Protein AF-A0A4R7ATW7-F1 (afdb_monomer_lite)

Structure (mmCIF, N/CA/C/O backbone):
data_AF-A0A4R7ATW7-F1
#
_entry.id   AF-A0A4R7ATW7-F1
#
loop_
_atom_site.group_PDB
_atom_site.id
_atom_site.type_symbol
_atom_site.label_atom_id
_atom_site.label_alt_id
_atom_site.label_comp_id
_atom_site.label_asym_id
_atom_site.label_entity_id
_atom_site.label_seq_id
_atom_site.pdbx_PDB_ins_code
_atom_site.Cartn_x
_atom_site.Cartn_y
_atom_site.Cartn_z
_atom_site.occupancy
_atom_site.B_iso_or_equiv
_atom_site.auth_seq_id
_atom_site.auth_comp_id
_atom_site.auth_asym_id
_atom_site.auth_atom_id
_atom_site.pdbx_PDB_model_num
ATOM 1 N N . HIS A 1 1 ? -13.838 2.216 8.981 1.00 95.38 1 HIS A N 1
ATOM 2 C CA . HIS A 1 1 ? -13.817 1.410 7.747 1.00 95.38 1 HIS A CA 1
ATOM 3 C C . HIS A 1 1 ? -12.585 1.776 6.941 1.00 95.38 1 HIS A C 1
ATOM 5 O O . HIS A 1 1 ? -12.268 2.963 6.900 1.00 95.38 1 HIS A O 1
ATOM 11 N N . SER A 1 2 ? -11.906 0.798 6.336 1.00 95.44 2 SER A N 1
ATOM 12 C CA . SER A 1 2 ? -10.756 1.009 5.445 1.00 95.44 2 SER A CA 1
ATOM 13 C C . SER A 1 2 ? -9.689 1.941 6.052 1.00 95.44 2 SER A C 1
ATOM 15 O O . SER A 1 2 ? -9.415 1.879 7.256 1.00 95.44 2 SER A O 1
ATOM 17 N N . MET A 1 3 ? -9.108 2.837 5.248 1.00 96.31 3 MET A N 1
ATOM 18 C CA . MET A 1 3 ? -8.135 3.858 5.651 1.00 96.31 3 MET A CA 1
ATOM 19 C C . MET A 1 3 ? -8.634 4.803 6.747 1.00 96.31 3 MET A C 1
ATOM 21 O O . MET A 1 3 ? -7.821 5.369 7.474 1.00 96.31 3 MET A O 1
ATOM 25 N N . GLY A 1 4 ? -9.950 4.919 6.955 1.00 97.38 4 GLY A N 1
ATOM 26 C CA . GLY A 1 4 ? -10.489 5.619 8.121 1.00 97.38 4 GLY A CA 1
ATOM 27 C C . GLY A 1 4 ? -9.949 5.052 9.439 1.00 97.38 4 GLY A C 1
ATOM 28 O O . GLY A 1 4 ? -9.813 5.789 10.404 1.00 97.38 4 GLY A O 1
ATOM 29 N N . GLY A 1 5 ? -9.552 3.773 9.476 1.00 97.69 5 GLY A N 1
ATOM 30 C CA . GLY A 1 5 ? -8.862 3.188 10.627 1.00 97.69 5 GLY A CA 1
ATOM 31 C C . GLY A 1 5 ? -7.479 3.794 10.905 1.00 97.69 5 GLY A C 1
ATOM 32 O O . GLY A 1 5 ? -7.100 3.894 12.068 1.00 97.69 5 GLY A O 1
ATOM 33 N N . LEU A 1 6 ? -6.739 4.242 9.883 1.00 97.94 6 LEU A N 1
ATOM 34 C CA . LEU A 1 6 ? -5.461 4.948 10.066 1.00 97.94 6 LEU A CA 1
ATOM 35 C C . LEU A 1 6 ? -5.704 6.308 10.731 1.00 97.94 6 LEU A C 1
ATOM 37 O O . LEU A 1 6 ? -5.067 6.638 11.730 1.00 97.94 6 LEU A O 1
ATOM 41 N N . VAL A 1 7 ? -6.710 7.038 10.239 1.00 97.44 7 VAL A N 1
ATOM 42 C CA . VAL A 1 7 ? -7.160 8.313 10.817 1.00 97.44 7 VAL A CA 1
ATOM 43 C C . VAL A 1 7 ? -7.609 8.125 12.266 1.00 97.44 7 VAL A C 1
ATOM 45 O O . VAL A 1 7 ? -7.178 8.867 13.146 1.00 97.44 7 VAL A O 1
ATOM 48 N N . THR A 1 8 ? -8.429 7.107 12.547 1.00 98.19 8 THR A N 1
ATOM 49 C CA . THR A 1 8 ? -8.906 6.821 13.907 1.00 98.19 8 THR A CA 1
ATOM 50 C C . THR A 1 8 ? -7.764 6.469 14.852 1.00 98.19 8 THR A C 1
ATOM 52 O O . THR A 1 8 ? -7.748 6.965 15.973 1.00 98.19 8 THR A O 1
ATOM 55 N N . ARG A 1 9 ? -6.782 5.669 14.418 1.00 98.38 9 ARG A N 1
ATOM 56 C CA . ARG A 1 9 ? -5.604 5.354 15.240 1.00 98.38 9 ARG A CA 1
ATOM 57 C C . ARG A 1 9 ? -4.800 6.611 15.561 1.00 98.38 9 ARG A C 1
ATOM 59 O O . ARG A 1 9 ? -4.414 6.793 16.711 1.00 98.38 9 ARG A O 1
ATOM 66 N N . ARG A 1 10 ? -4.618 7.518 14.593 1.00 97.88 10 ARG A N 1
ATOM 67 C CA . ARG A 1 10 ? -3.939 8.795 14.848 1.00 97.88 10 ARG A CA 1
ATOM 68 C C . ARG A 1 10 ? -4.732 9.680 15.809 1.00 97.88 10 ARG A C 1
ATOM 70 O O . ARG A 1 10 ? -4.153 10.262 16.719 1.00 97.88 10 ARG A O 1
ATOM 77 N N . ALA A 1 11 ? -6.050 9.756 15.648 1.00 98.12 11 ALA A N 1
ATOM 78 C CA . ALA A 1 11 ? -6.912 10.490 16.568 1.00 98.12 11 ALA A CA 1
ATOM 79 C C . ALA A 1 11 ? -6.873 9.894 17.990 1.00 98.12 11 ALA A C 1
ATOM 81 O O . ALA A 1 11 ? -6.802 10.643 18.959 1.00 98.12 11 ALA A O 1
ATOM 82 N N . ALA A 1 12 ? -6.827 8.565 18.116 1.00 97.81 12 ALA A N 1
ATOM 83 C CA . ALA A 1 12 ? -6.679 7.876 19.396 1.00 97.81 12 ALA A CA 1
ATOM 84 C C . ALA A 1 12 ? -5.316 8.143 20.060 1.00 97.81 12 ALA A C 1
ATOM 86 O O . ALA A 1 12 ? -5.269 8.271 21.275 1.00 97.81 12 ALA A O 1
ATOM 87 N N . GLN A 1 13 ? -4.223 8.298 19.299 1.00 97.38 13 GLN A N 1
ATOM 88 C CA . GLN A 1 13 ? -2.934 8.733 19.865 1.00 97.38 13 GLN A CA 1
ATOM 89 C C . GLN A 1 13 ? -3.005 10.144 20.462 1.00 97.38 13 GLN A C 1
ATOM 91 O O . GLN A 1 13 ? -2.346 10.425 21.459 1.00 97.38 13 GLN A O 1
ATOM 96 N N . LEU A 1 14 ? -3.765 11.041 19.827 1.00 97.62 14 LEU A N 1
ATOM 97 C CA . LEU A 1 14 ? -3.828 12.456 20.199 1.00 97.62 14 LEU A CA 1
ATOM 98 C C . LEU A 1 14 ? -4.831 12.742 21.323 1.00 97.62 14 LEU A C 1
ATOM 100 O O . LEU A 1 14 ? -4.630 13.684 22.084 1.00 97.62 14 LEU A O 1
ATOM 104 N N . ALA A 1 15 ? -5.912 11.967 21.409 1.00 96.88 15 ALA A N 1
ATOM 105 C CA . ALA A 1 15 ? -6.994 12.187 22.366 1.00 96.88 15 ALA A CA 1
ATOM 106 C C . ALA A 1 15 ? -7.650 10.859 22.806 1.00 96.88 15 ALA A C 1
ATOM 108 O O . ALA A 1 15 ? -8.844 10.652 22.560 1.00 96.88 15 ALA A O 1
ATOM 109 N N . PRO A 1 16 ? -6.894 9.935 23.433 1.00 94.56 16 PRO A N 1
ATOM 110 C CA . PRO A 1 16 ? -7.418 8.620 23.807 1.00 94.56 16 PRO A CA 1
ATOM 111 C C . PRO A 1 16 ? -8.558 8.716 24.829 1.00 94.56 16 PRO A C 1
ATOM 113 O O . PRO A 1 16 ? -9.519 7.965 24.752 1.00 94.56 16 PRO A O 1
ATOM 116 N N . ASP A 1 17 ? -8.516 9.694 25.738 1.00 94.31 17 ASP A N 1
ATOM 117 C CA . ASP A 1 17 ? -9.542 9.936 26.762 1.00 94.31 17 ASP A CA 1
ATOM 118 C C . ASP A 1 17 ? -10.899 10.380 26.185 1.00 94.31 17 ASP A C 1
ATOM 120 O O . ASP A 1 17 ? -11.915 10.338 26.878 1.00 94.31 17 ASP A O 1
ATOM 124 N N . LYS A 1 18 ? -10.932 10.811 24.916 1.00 96.50 18 LYS A N 1
ATOM 125 C CA . LYS A 1 18 ? -12.165 11.178 24.200 1.00 96.50 18 LYS A CA 1
ATOM 126 C C . LYS A 1 18 ? -12.820 9.997 23.495 1.00 96.50 18 LYS A C 1
ATOM 128 O O . LYS A 1 18 ? -13.883 10.166 22.899 1.00 96.50 18 LYS A O 1
ATOM 133 N N . MET A 1 19 ? -12.204 8.818 23.542 1.00 95.31 19 MET A N 1
ATOM 134 C CA . MET A 1 19 ? -12.699 7.613 22.894 1.00 95.31 19 MET A CA 1
ATOM 135 C C . MET A 1 19 ? -13.000 6.548 23.941 1.00 95.31 19 MET A C 1
ATOM 137 O O . MET A 1 19 ? -12.127 6.111 24.677 1.00 95.31 19 MET A O 1
ATOM 141 N N . LEU A 1 20 ? -14.245 6.074 23.969 1.00 95.44 20 LEU A N 1
ATOM 142 C CA . LEU A 1 20 ? -14.593 4.882 24.745 1.00 95.44 20 LEU A CA 1
ATOM 143 C C . LEU A 1 20 ? -13.814 3.654 24.236 1.00 95.44 20 LEU A C 1
ATOM 145 O O . LEU A 1 20 ? -13.322 2.835 25.008 1.00 95.44 20 LEU A O 1
ATOM 149 N N . GLY A 1 21 ? -13.702 3.540 22.915 1.00 96.94 21 GLY A N 1
ATOM 150 C CA . GLY A 1 21 ? -13.002 2.473 22.225 1.00 96.94 21 GLY A CA 1
ATOM 151 C C . GLY A 1 21 ? -13.113 2.616 20.716 1.00 96.94 21 GLY A C 1
ATOM 152 O O . GLY A 1 21 ? -13.745 3.544 20.209 1.00 96.94 21 GLY A O 1
ATOM 153 N N . VAL A 1 22 ? -12.489 1.690 19.997 1.00 98.25 22 VAL A N 1
ATOM 154 C CA . VAL A 1 22 ? -12.385 1.718 18.539 1.00 98.25 22 VAL A CA 1
ATOM 155 C C . VAL A 1 22 ? -12.787 0.367 17.960 1.00 98.25 22 VAL A C 1
ATOM 157 O O . VAL A 1 22 ? -12.350 -0.675 18.441 1.00 98.25 22 VAL A O 1
ATOM 160 N N . VAL A 1 23 ? -13.591 0.388 16.894 1.00 98.38 23 VAL A N 1
ATOM 161 C CA . VAL A 1 23 ? -13.906 -0.794 16.082 1.00 98.38 23 VAL A CA 1
ATOM 162 C C . VAL A 1 23 ? -13.372 -0.579 14.667 1.00 98.38 23 VAL A C 1
ATOM 164 O O . VAL A 1 23 ? -13.889 0.241 13.905 1.00 98.38 23 VAL A O 1
ATOM 167 N N . HIS A 1 24 ? -12.323 -1.311 14.303 1.00 98.44 24 HIS A N 1
ATOM 168 C CA . HIS A 1 24 ? -11.755 -1.285 12.959 1.00 98.44 24 HIS A CA 1
ATOM 169 C C . HIS A 1 24 ? -12.454 -2.299 12.051 1.00 98.44 24 HIS A C 1
ATOM 171 O O . HIS A 1 24 ? -12.612 -3.462 12.397 1.00 98.44 24 HIS A O 1
ATOM 177 N N . GLY A 1 25 ? -12.851 -1.868 10.857 1.00 98.00 25 GLY A N 1
ATOM 178 C CA . GLY A 1 25 ? -13.361 -2.758 9.815 1.00 98.00 25 GLY A CA 1
ATOM 179 C C . GLY A 1 25 ? -12.509 -2.614 8.569 1.00 98.00 25 GLY A C 1
ATOM 180 O O . GLY A 1 25 ? -12.346 -1.481 8.101 1.00 98.00 25 GLY A O 1
ATOM 181 N N . VAL A 1 26 ? -11.982 -3.739 8.076 1.00 97.56 26 VAL A N 1
ATOM 182 C CA . VAL A 1 26 ? -11.191 -3.868 6.836 1.00 97.56 26 VAL A CA 1
ATOM 183 C C . VAL A 1 26 ? -10.055 -2.850 6.714 1.00 97.56 26 VAL A C 1
ATOM 185 O O . VAL A 1 26 ? -9.815 -2.270 5.662 1.00 97.56 26 VAL A O 1
ATOM 188 N N . GLN A 1 27 ? -9.363 -2.565 7.814 1.00 98.25 27 GLN A N 1
ATOM 189 C CA . GLN A 1 27 ? -8.277 -1.592 7.786 1.00 98.25 27 GLN A CA 1
ATOM 190 C C . GLN A 1 27 ? -7.053 -2.147 7.026 1.00 98.25 27 GLN A C 1
ATOM 192 O O . GLN A 1 27 ? -6.578 -3.227 7.382 1.00 98.25 27 GLN A O 1
ATOM 197 N N . PRO A 1 28 ? -6.471 -1.399 6.066 1.00 97.62 28 PRO A N 1
ATOM 198 C CA . PRO A 1 28 ? -5.164 -1.712 5.488 1.00 97.62 28 PRO A CA 1
ATOM 199 C C . PRO A 1 28 ? -4.052 -1.316 6.465 1.00 97.62 28 PRO A C 1
ATOM 201 O O . PRO A 1 28 ? -3.388 -0.297 6.287 1.00 97.62 28 PRO A O 1
ATOM 204 N N . VAL A 1 29 ? -3.892 -2.074 7.553 1.00 98.25 29 VAL A N 1
ATOM 205 C CA . VAL A 1 29 ? -3.025 -1.684 8.679 1.00 98.25 29 VAL A CA 1
ATOM 206 C C . VAL A 1 29 ? -1.579 -1.447 8.246 1.00 98.25 29 VAL A C 1
ATOM 208 O O . VAL A 1 29 ? -0.957 -0.510 8.744 1.00 98.25 29 VAL A O 1
ATOM 211 N N . ALA A 1 30 ? -1.073 -2.245 7.306 1.00 98.06 30 ALA A N 1
ATOM 212 C CA . ALA A 1 30 ? 0.269 -2.091 6.756 1.00 98.06 30 ALA A CA 1
ATOM 213 C C . ALA A 1 30 ? 0.274 -1.633 5.289 1.00 98.06 30 ALA A C 1
ATOM 215 O O . ALA A 1 30 ? 1.250 -1.875 4.592 1.00 98.06 30 ALA A O 1
ATOM 216 N N . GLY A 1 31 ? -0.790 -0.978 4.812 1.00 97.62 31 GLY A N 1
ATOM 217 C CA . GLY A 1 31 ? -0.894 -0.488 3.430 1.00 97.62 31 GLY A CA 1
ATOM 218 C C . GLY A 1 31 ? -1.316 -1.554 2.411 1.00 97.62 31 GLY A C 1
ATOM 219 O O . GLY A 1 31 ? -1.800 -2.621 2.785 1.00 97.62 31 GLY A O 1
ATOM 220 N N . ALA A 1 32 ? -1.200 -1.261 1.116 1.00 95.62 32 ALA A N 1
ATOM 221 C CA . ALA A 1 32 ? -1.631 -2.133 0.026 1.00 95.62 32 ALA A CA 1
ATOM 222 C C . ALA A 1 32 ? -0.690 -2.028 -1.198 1.00 95.62 32 ALA A C 1
ATOM 224 O O . ALA A 1 32 ? -0.612 -0.964 -1.820 1.00 95.62 32 ALA A O 1
ATOM 225 N N . PRO A 1 33 ? -0.027 -3.126 -1.618 1.00 96.81 33 PRO A N 1
ATOM 226 C CA . PRO A 1 33 ? 0.889 -3.141 -2.769 1.00 96.81 33 PRO A CA 1
ATOM 227 C C . PRO A 1 33 ? 0.270 -2.674 -4.092 1.00 96.81 33 PRO A C 1
ATOM 229 O O . PRO A 1 33 ? 0.969 -2.164 -4.967 1.00 96.81 33 PRO A O 1
ATOM 232 N N . VAL A 1 34 ? -1.054 -2.795 -4.238 1.00 92.81 34 VAL A N 1
ATOM 233 C CA . VAL A 1 34 ? -1.799 -2.352 -5.428 1.00 92.81 34 VAL A CA 1
ATOM 234 C C . VAL A 1 34 ? -1.558 -0.877 -5.780 1.00 92.81 34 VAL A C 1
ATOM 236 O O . VAL A 1 34 ? -1.631 -0.508 -6.949 1.00 92.81 34 VAL A O 1
ATOM 239 N N . VAL A 1 35 ? -1.214 -0.027 -4.805 1.00 94.81 35 VAL A N 1
ATOM 240 C CA . VAL A 1 35 ? -0.926 1.394 -5.052 1.00 94.81 35 VAL A CA 1
ATOM 241 C C . VAL A 1 35 ? 0.269 1.566 -5.996 1.00 94.81 35 VAL A C 1
ATOM 243 O O . VAL A 1 35 ? 0.175 2.340 -6.946 1.00 94.81 35 VAL A O 1
ATOM 246 N N . TYR A 1 36 ? 1.343 0.786 -5.821 1.00 97.44 36 TYR A N 1
ATOM 247 C CA . TYR A 1 36 ? 2.485 0.787 -6.744 1.00 97.44 36 TYR A CA 1
ATOM 248 C C . TYR A 1 36 ? 2.048 0.406 -8.164 1.00 97.44 36 TYR A C 1
ATOM 250 O O . TYR A 1 36 ? 2.377 1.087 -9.137 1.00 97.44 36 TYR A O 1
ATOM 258 N N . ARG A 1 37 ? 1.245 -0.661 -8.290 1.00 94.38 37 ARG A N 1
ATOM 259 C CA . ARG A 1 37 ? 0.731 -1.120 -9.587 1.00 94.38 37 ARG A CA 1
ATOM 260 C C . ARG A 1 37 ? -0.059 -0.013 -10.281 1.00 94.38 37 ARG A C 1
ATOM 262 O O . ARG A 1 37 ? 0.097 0.162 -11.482 1.00 94.38 37 ARG A O 1
ATOM 269 N N . ARG A 1 38 ? -0.864 0.758 -9.547 1.00 93.00 38 ARG A N 1
ATOM 270 C CA . ARG A 1 38 ? -1.658 1.861 -10.111 1.00 93.00 38 ARG A CA 1
ATOM 271 C C . ARG A 1 38 ? -0.783 2.969 -10.694 1.00 93.00 38 ARG A C 1
ATOM 273 O O . ARG A 1 38 ? -1.065 3.418 -11.801 1.00 93.00 38 ARG A O 1
ATOM 280 N N . PHE A 1 39 ? 0.311 3.340 -10.027 1.00 95.88 39 PHE A N 1
ATOM 281 C CA . PHE A 1 39 ? 1.273 4.300 -10.586 1.00 95.88 39 PHE A CA 1
ATOM 282 C C . PHE A 1 39 ? 1.965 3.795 -11.861 1.00 95.88 39 PHE A C 1
ATOM 284 O O . PHE A 1 39 ? 2.349 4.603 -12.701 1.00 95.88 39 PHE A O 1
ATOM 291 N N . ARG A 1 40 ? 2.101 2.475 -12.042 1.00 96.31 40 ARG A N 1
ATOM 292 C CA . ARG A 1 40 ? 2.779 1.880 -13.209 1.00 96.31 40 ARG A CA 1
ATOM 293 C C . ARG A 1 40 ? 1.851 1.406 -14.327 1.00 96.31 40 ARG A C 1
ATOM 295 O O . ARG A 1 40 ? 2.298 1.305 -15.467 1.00 96.31 40 ARG A O 1
ATOM 302 N N . ALA A 1 41 ? 0.600 1.080 -14.017 1.00 91.94 41 ALA A N 1
ATOM 303 C CA . ALA A 1 41 ? -0.302 0.377 -14.928 1.00 91.94 41 ALA A CA 1
ATOM 304 C C . ALA A 1 41 ? -1.774 0.808 -14.850 1.00 91.94 41 ALA A C 1
ATOM 306 O O . ALA A 1 41 ? -2.593 0.211 -15.542 1.00 91.94 41 ALA A O 1
ATOM 307 N N . GLY A 1 42 ? -2.133 1.800 -14.029 1.00 87.06 42 GLY A N 1
ATOM 308 C CA . GLY A 1 42 ? -3.529 2.209 -13.864 1.00 87.06 42 GLY A CA 1
ATOM 309 C C . GLY A 1 42 ? -4.360 1.272 -12.990 1.00 87.06 42 GLY A C 1
ATOM 310 O O . GLY A 1 42 ? -3.839 0.349 -12.357 1.00 87.06 42 GLY A O 1
ATOM 311 N N . THR A 1 43 ? -5.667 1.518 -12.946 1.00 74.12 43 THR A N 1
ATOM 312 C CA . THR A 1 43 ? -6.606 0.736 -12.132 1.00 74.12 43 THR A CA 1
ATOM 313 C C . THR A 1 43 ? -6.833 -0.656 -12.720 1.00 74.12 43 THR A C 1
ATOM 315 O O . THR A 1 43 ? -6.966 -0.855 -13.925 1.00 74.12 43 THR A O 1
ATOM 318 N N . GLU A 1 44 ? -6.837 -1.653 -11.851 1.00 65.75 44 GLU A N 1
ATOM 319 C CA . GLU A 1 44 ? -7.271 -3.010 -12.142 1.00 65.75 44 GLU A CA 1
ATOM 320 C C . GLU A 1 44 ? -8.793 -3.080 -12.362 1.00 65.75 44 GLU A C 1
ATOM 322 O O . GLU A 1 44 ? -9.558 -2.402 -11.681 1.00 65.75 44 GLU A O 1
ATOM 327 N N . VAL A 1 45 ? -9.254 -3.940 -13.273 1.00 53.97 45 VAL A N 1
ATOM 328 C CA . VAL A 1 45 ? -10.684 -4.288 -13.342 1.00 53.97 45 VAL A CA 1
ATOM 329 C C . VAL A 1 45 ? -11.053 -5.016 -12.038 1.00 53.97 45 VAL A C 1
ATOM 331 O O . VAL A 1 45 ? -10.448 -6.041 -11.726 1.00 53.97 45 VAL A O 1
ATOM 334 N N . GLY A 1 46 ? -12.014 -4.486 -11.282 1.00 48.03 46 GLY A N 1
ATOM 335 C CA . GLY A 1 46 ? -12.542 -5.016 -10.019 1.00 48.03 46 GLY A CA 1
ATOM 336 C C . GLY A 1 46 ? -11.879 -4.510 -8.727 1.00 48.03 46 GLY A C 1
ATOM 337 O O . GLY A 1 46 ? -12.043 -5.146 -7.688 1.00 48.03 46 GLY A O 1
ATOM 338 N N . GLY A 1 47 ? -11.094 -3.427 -8.770 1.00 48.31 47 GLY A N 1
ATOM 339 C CA . GLY A 1 47 ? -10.380 -2.862 -7.611 1.00 48.31 47 GLY A CA 1
ATOM 340 C C . GLY A 1 47 ? -11.213 -1.994 -6.653 1.00 48.31 47 GLY A C 1
ATOM 341 O O . GLY A 1 47 ? -12.363 -1.686 -6.920 1.00 48.31 47 GLY A O 1
ATOM 342 N N . VAL A 1 48 ? -10.600 -1.491 -5.566 1.00 45.03 48 VAL A N 1
ATOM 343 C CA . VAL A 1 48 ? -11.194 -0.517 -4.593 1.00 45.03 48 VAL A CA 1
ATOM 344 C C . VAL A 1 48 ? -11.961 0.616 -5.259 1.00 45.03 48 VAL A C 1
ATOM 346 O O . VAL A 1 48 ? -12.961 1.104 -4.740 1.00 45.03 48 VAL A O 1
ATOM 349 N N . PHE A 1 49 ? -11.383 1.095 -6.355 1.00 44.91 49 PHE A N 1
ATOM 350 C CA . PHE A 1 49 ? -11.833 2.246 -7.110 1.00 44.91 49 PHE A CA 1
ATOM 351 C C . PHE A 1 49 ? -12.729 1.852 -8.288 1.00 44.91 49 PHE A C 1
ATOM 353 O O . PHE A 1 49 ? -13.297 2.730 -8.933 1.00 44.91 49 PHE A O 1
ATOM 360 N N . ASP A 1 50 ? -12.887 0.551 -8.535 1.00 44.59 50 ASP A N 1
ATOM 361 C CA . ASP A 1 50 ? -13.887 -0.010 -9.433 1.00 44.59 50 ASP A CA 1
ATOM 362 C C . ASP A 1 50 ? -15.180 -0.234 -8.640 1.00 44.59 50 ASP A C 1
ATOM 364 O O . ASP A 1 50 ? -15.539 -1.334 -8.221 1.00 44.59 50 ASP A O 1
ATOM 368 N N . LEU A 1 51 ? -15.848 0.880 -8.350 1.00 41.19 51 LEU A N 1
ATOM 369 C CA . LEU A 1 51 ? -17.238 0.870 -7.918 1.00 41.19 51 LEU A CA 1
ATOM 370 C C . LEU A 1 51 ? -18.058 0.193 -9.022 1.00 41.19 51 LEU A C 1
ATOM 372 O O . LEU A 1 51 ? -18.039 0.661 -10.159 1.00 41.19 51 LEU A O 1
ATOM 376 N N . GLU A 1 52 ? -18.773 -0.886 -8.681 1.00 37.44 52 GLU A N 1
ATOM 377 C CA . GLU A 1 52 ? -19.740 -1.535 -9.570 1.00 37.44 52 GLU A CA 1
ATOM 378 C C . GLU A 1 52 ? -20.572 -0.481 -10.309 1.00 37.44 52 GLU A C 1
ATOM 380 O O . GLU A 1 52 ? -21.359 0.264 -9.722 1.00 37.44 52 GLU A O 1
ATOM 385 N N . GLY A 1 53 ? -20.376 -0.425 -11.624 1.00 33.44 53 GLY A N 1
ATOM 386 C CA . GLY A 1 53 ? -21.090 0.474 -12.509 1.00 33.44 53 GLY A CA 1
ATOM 387 C C . GLY A 1 53 ? -20.137 1.238 -13.411 1.00 33.44 53 GLY A C 1
ATOM 388 O O . GLY A 1 53 ? -19.341 2.062 -12.966 1.00 33.44 53 GLY A O 1
ATOM 389 N N . ALA A 1 54 ? -20.324 1.046 -14.716 1.00 30.80 54 ALA A N 1
ATOM 390 C CA . ALA A 1 54 ? -19.691 1.758 -15.828 1.00 30.80 54 ALA A CA 1
ATOM 391 C C . ALA A 1 54 ? -19.755 3.311 -15.760 1.00 30.80 54 ALA A C 1
ATOM 393 O O . ALA A 1 54 ? -19.332 3.983 -16.695 1.00 30.80 54 ALA A O 1
ATOM 394 N N . ALA A 1 55 ? -20.264 3.890 -14.668 1.00 33.38 55 ALA A N 1
ATOM 395 C CA . ALA A 1 55 ? -20.322 5.315 -14.387 1.00 33.38 55 ALA A CA 1
ATOM 396 C C . ALA A 1 55 ? -19.151 5.849 -13.526 1.00 33.38 55 ALA A C 1
ATOM 398 O O . ALA A 1 55 ? -18.935 7.058 -13.535 1.00 33.38 55 ALA A O 1
ATOM 399 N N . VAL A 1 56 ? -18.369 5.009 -12.821 1.00 35.72 56 VAL A N 1
ATOM 400 C CA . VAL A 1 56 ? -17.242 5.480 -11.967 1.00 35.72 56 VAL A CA 1
ATOM 401 C C . VAL A 1 56 ? -15.851 5.091 -12.492 1.00 35.72 56 VAL A C 1
ATOM 403 O O . VAL A 1 56 ? -14.860 5.740 -12.152 1.00 35.72 56 VAL A O 1
ATOM 406 N N . ALA A 1 57 ? -15.772 4.175 -13.462 1.00 32.44 57 ALA A N 1
ATOM 407 C CA . ALA A 1 57 ? -14.553 3.901 -14.237 1.00 32.44 57 ALA A CA 1
ATOM 408 C C . ALA A 1 57 ? -13.991 5.142 -14.981 1.00 32.44 57 ALA A C 1
ATOM 410 O O . ALA A 1 57 ? -12.866 5.135 -15.475 1.00 32.44 57 ALA A O 1
ATOM 411 N N . ALA A 1 58 ? -14.757 6.236 -15.038 1.00 37.81 58 ALA A N 1
ATOM 412 C CA . ALA A 1 58 ? -14.336 7.528 -15.570 1.00 37.81 58 ALA A CA 1
ATOM 413 C C . ALA A 1 58 ? -13.459 8.365 -14.609 1.00 37.81 58 ALA A C 1
ATOM 415 O O . ALA A 1 58 ? -12.908 9.371 -15.048 1.00 37.81 58 ALA A O 1
ATOM 416 N N . ILE A 1 59 ? -13.337 8.001 -13.321 1.00 47.69 59 ILE A N 1
ATOM 417 C CA . ILE A 1 59 ? -12.777 8.905 -12.292 1.00 47.69 59 ILE A CA 1
ATOM 418 C C . ILE A 1 59 ? -11.414 8.458 -11.732 1.00 47.69 59 ILE A C 1
ATOM 420 O O . ILE A 1 59 ? -10.691 9.303 -11.213 1.00 47.69 59 ILE A O 1
ATOM 424 N N . VAL A 1 60 ? -10.998 7.192 -11.874 1.00 51.25 60 VAL A N 1
ATOM 425 C CA . VAL A 1 60 ? -9.734 6.720 -11.252 1.00 51.25 60 VAL A CA 1
ATOM 426 C C . VAL A 1 60 ? -8.681 6.214 -12.242 1.00 51.25 60 VAL A C 1
ATOM 428 O O . VAL A 1 60 ? -7.575 5.884 -11.850 1.00 51.25 60 VAL A O 1
ATOM 431 N N . GLY A 1 61 ? -8.927 6.293 -13.547 1.00 57.62 61 GLY A N 1
ATOM 432 C CA . GLY A 1 61 ? -7.845 6.217 -14.526 1.00 57.62 61 GLY A CA 1
ATOM 433 C C . GLY A 1 61 ? -7.405 4.811 -14.937 1.00 57.62 61 GLY A C 1
ATOM 434 O O . GLY A 1 61 ? -7.174 3.919 -14.115 1.00 57.62 61 GLY A O 1
ATOM 435 N N . TRP A 1 62 ? -7.268 4.630 -16.247 1.00 78.06 62 TRP A N 1
ATOM 436 C CA . TRP A 1 62 ? -7.046 3.340 -16.902 1.00 78.06 62 TRP A CA 1
ATOM 437 C C . TRP A 1 62 ? -5.572 2.962 -16.994 1.00 78.06 62 TRP A C 1
ATOM 439 O O . TRP A 1 62 ? -5.248 1.804 -17.239 1.00 78.06 62 TRP A O 1
ATOM 449 N N . ASN A 1 63 ? -4.679 3.934 -16.816 1.00 88.38 63 ASN A N 1
ATOM 450 C CA . ASN A 1 63 ? -3.240 3.761 -16.958 1.00 88.38 63 ASN A CA 1
ATOM 451 C C . ASN A 1 63 ? -2.469 4.714 -16.020 1.00 88.38 63 ASN A C 1
ATOM 453 O O . ASN A 1 63 ? -3.057 5.525 -15.298 1.00 88.38 63 ASN A O 1
ATOM 457 N N . ALA A 1 64 ? -1.139 4.630 -16.040 1.00 92.38 64 ALA A N 1
ATOM 458 C CA . ALA A 1 64 ? -0.258 5.459 -15.219 1.00 92.38 64 ALA A CA 1
ATOM 459 C C . ALA A 1 64 ? -0.481 6.978 -15.387 1.00 92.38 64 ALA A C 1
ATOM 461 O O . ALA A 1 64 ? -0.345 7.721 -14.414 1.00 92.38 64 ALA A O 1
ATOM 462 N N . ALA A 1 65 ? -0.834 7.453 -16.588 1.00 93.50 65 ALA A N 1
ATOM 463 C CA . ALA A 1 65 ? -1.016 8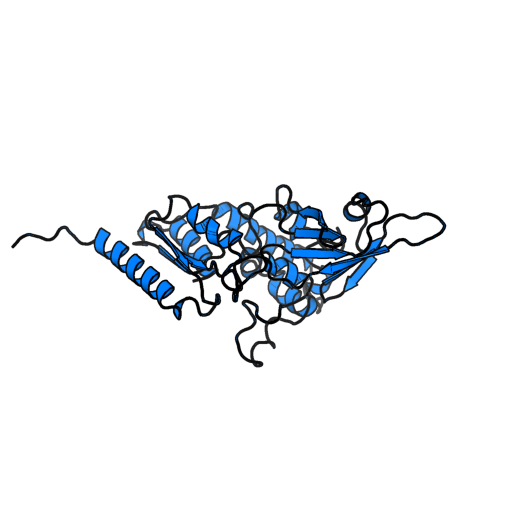.877 -16.886 1.00 93.50 65 ALA A CA 1
ATOM 464 C C . ALA A 1 65 ? -2.316 9.459 -16.317 1.00 93.50 65 ALA A C 1
ATOM 466 O O . ALA A 1 65 ? -2.388 10.666 -16.109 1.00 93.50 65 ALA A O 1
ATOM 467 N N . ASP A 1 66 ? -3.311 8.623 -16.023 1.00 89.06 66 ASP A N 1
ATOM 468 C CA . ASP A 1 66 ? -4.537 9.061 -15.352 1.00 89.06 66 ASP A CA 1
ATOM 469 C C . ASP A 1 66 ? -4.372 9.046 -13.818 1.00 89.06 66 ASP A C 1
ATOM 471 O O . ASP A 1 66 ? -4.869 9.924 -13.107 1.00 89.06 66 ASP A O 1
ATOM 475 N N . ILE A 1 67 ? -3.637 8.053 -13.300 1.00 89.81 67 ILE A N 1
ATOM 476 C CA . ILE A 1 67 ? -3.397 7.874 -11.861 1.00 89.81 67 ILE A CA 1
ATOM 477 C C . ILE A 1 67 ? -2.415 8.912 -11.317 1.00 89.81 67 ILE A C 1
ATOM 479 O O . ILE A 1 67 ? -2.685 9.569 -10.306 1.00 89.81 67 ILE A O 1
ATOM 483 N N . THR A 1 68 ? -1.252 9.039 -11.957 1.00 95.00 68 THR A N 1
ATOM 484 C CA . THR A 1 68 ? -0.107 9.768 -11.392 1.00 95.00 68 THR A CA 1
ATOM 485 C C . THR A 1 68 ? -0.426 11.235 -11.093 1.00 95.00 68 THR A C 1
ATOM 487 O O . THR A 1 68 ? -0.148 11.649 -9.965 1.00 95.00 68 THR A O 1
ATOM 490 N N . PRO A 1 69 ? -1.082 12.007 -11.986 1.00 94.00 69 PRO A N 1
ATOM 491 C CA . PRO A 1 69 ? -1.398 13.410 -11.704 1.00 94.00 69 PRO A CA 1
ATOM 492 C C . PRO A 1 69 ? -2.297 13.607 -10.475 1.00 94.00 69 PRO A C 1
ATOM 494 O O . PRO A 1 69 ? -2.233 14.641 -9.813 1.00 94.00 69 PRO A O 1
ATOM 497 N N . THR A 1 70 ? -3.142 12.621 -10.165 1.00 88.50 70 THR A N 1
ATOM 498 C CA . THR A 1 70 ? -4.121 12.698 -9.071 1.00 88.50 70 THR A CA 1
ATOM 499 C C . THR A 1 70 ? -3.510 12.286 -7.729 1.00 88.50 70 THR A C 1
ATOM 501 O O . THR A 1 70 ? -3.793 12.886 -6.687 1.00 88.50 70 THR A O 1
ATOM 504 N N . LEU A 1 71 ? -2.668 11.249 -7.735 1.00 92.94 71 LEU A N 1
ATOM 505 C CA . LEU A 1 71 ? -2.169 10.622 -6.509 1.00 92.94 71 LEU A CA 1
ATOM 506 C C . LEU A 1 71 ? -0.776 11.116 -6.101 1.00 92.94 71 LEU A C 1
ATOM 508 O O . LEU A 1 71 ? -0.506 11.201 -4.905 1.00 92.94 71 LEU A O 1
ATOM 512 N N . ALA A 1 72 ? 0.105 11.454 -7.050 1.00 95.75 72 ALA A N 1
ATOM 513 C CA . ALA A 1 72 ? 1.532 11.655 -6.770 1.00 95.75 72 ALA A CA 1
ATOM 514 C C . ALA A 1 72 ? 1.809 12.777 -5.758 1.00 95.75 72 ALA A C 1
ATOM 516 O O . ALA A 1 72 ? 2.720 12.658 -4.946 1.00 95.75 72 ALA A O 1
ATOM 517 N N . CYS A 1 73 ? 1.027 13.853 -5.769 1.00 96.50 73 CYS A N 1
ATOM 518 C CA . CYS A 1 73 ? 1.235 15.004 -4.883 1.00 96.50 73 CYS A CA 1
ATOM 519 C C . CYS A 1 73 ? 0.283 15.023 -3.672 1.00 96.50 73 CYS A C 1
ATOM 521 O O . CYS A 1 73 ? 0.220 16.024 -2.955 1.00 96.50 73 CYS A O 1
ATOM 523 N N . SER A 1 74 ? -0.454 13.934 -3.436 1.00 95.06 74 SER A N 1
ATOM 524 C CA . SER A 1 74 ? -1.484 13.837 -2.398 1.00 95.06 74 SER A CA 1
ATOM 525 C C . SER A 1 74 ? -1.033 12.871 -1.290 1.00 95.06 74 SER A C 1
ATOM 527 O O . SER A 1 74 ? -0.962 11.671 -1.549 1.00 95.06 74 SER A O 1
ATOM 529 N N . PRO A 1 75 ? -0.778 13.329 -0.044 1.00 96.69 75 PRO A N 1
ATOM 530 C CA . PRO A 1 75 ? -0.342 12.440 1.039 1.00 96.69 75 PRO A CA 1
ATOM 531 C C . PRO A 1 75 ? -1.328 11.307 1.341 1.00 96.69 75 PRO A C 1
ATOM 533 O O . PRO A 1 75 ? -0.906 10.169 1.466 1.00 96.69 75 PRO A O 1
ATOM 536 N N . GLY A 1 76 ? -2.639 11.580 1.360 1.00 93.62 76 GLY A N 1
ATOM 537 C CA . GLY A 1 76 ? -3.655 10.576 1.707 1.00 93.62 76 GLY A CA 1
ATOM 538 C C . GLY A 1 76 ? -3.554 9.280 0.884 1.00 93.62 76 GLY A C 1
ATOM 539 O O . GLY A 1 76 ? -3.381 8.215 1.463 1.00 93.62 76 GLY A O 1
ATOM 540 N N . PRO A 1 77 ? -3.602 9.322 -0.460 1.00 91.88 77 PRO A N 1
ATOM 541 C CA . PRO A 1 77 ? -3.368 8.131 -1.278 1.00 91.88 77 PRO A CA 1
ATOM 542 C C . PRO A 1 77 ? -1.998 7.468 -1.067 1.00 91.88 77 PRO A C 1
ATOM 544 O O . PRO A 1 77 ? -1.907 6.244 -1.130 1.00 91.88 77 PRO A O 1
ATOM 547 N N . LEU A 1 78 ? -0.942 8.247 -0.808 1.00 97.44 78 LEU A N 1
ATOM 548 C CA . LEU A 1 78 ? 0.397 7.717 -0.528 1.00 97.44 78 LEU A CA 1
ATOM 549 C C . LEU A 1 78 ? 0.472 7.026 0.843 1.00 97.44 78 LEU A C 1
ATOM 551 O O . LEU A 1 78 ? 1.209 6.060 0.993 1.00 97.44 78 LEU A O 1
ATOM 555 N N . GLU A 1 79 ? -0.344 7.428 1.818 1.00 98.00 79 GLU A N 1
ATOM 556 C CA . GLU A 1 79 ? -0.474 6.746 3.114 1.00 98.00 79 GLU A CA 1
ATOM 557 C C . GLU A 1 79 ? -1.085 5.335 2.986 1.00 98.00 79 GLU A C 1
ATOM 559 O O . GLU A 1 79 ? -1.064 4.572 3.952 1.00 98.00 79 GLU A O 1
ATOM 564 N N . LEU A 1 80 ? -1.605 4.953 1.811 1.00 96.94 80 LEU A N 1
ATOM 565 C CA . LEU A 1 80 ? -2.014 3.576 1.514 1.00 96.94 80 LEU A CA 1
ATOM 566 C C . LEU A 1 80 ? -0.848 2.696 1.027 1.00 96.94 80 LEU A C 1
ATOM 568 O O . LEU A 1 80 ? -1.018 1.483 0.922 1.00 96.94 80 LEU A O 1
ATOM 572 N N . LEU A 1 81 ? 0.329 3.254 0.725 1.00 98.12 81 LEU A N 1
ATOM 573 C CA . LEU A 1 81 ? 1.499 2.459 0.342 1.00 98.12 81 LEU A CA 1
ATOM 574 C C . LEU A 1 81 ? 1.901 1.486 1.466 1.00 98.12 81 LEU A C 1
ATOM 576 O O . LEU A 1 81 ? 1.722 1.809 2.644 1.00 98.12 81 LEU A O 1
ATOM 580 N N . PRO A 1 82 ? 2.444 0.297 1.133 1.00 98.44 82 PRO A N 1
ATOM 581 C CA . PRO A 1 82 ? 2.943 -0.630 2.139 1.00 98.44 82 PRO A CA 1
ATOM 582 C C . PRO A 1 82 ? 3.939 0.016 3.112 1.00 98.44 82 PRO A C 1
ATOM 584 O O . PRO A 1 82 ? 4.884 0.687 2.694 1.00 98.44 82 PRO A O 1
ATOM 587 N N . THR A 1 83 ? 3.743 -0.196 4.411 1.00 98.06 83 THR A N 1
ATOM 588 C CA . THR A 1 83 ? 4.642 0.333 5.450 1.00 98.06 83 THR A CA 1
ATOM 589 C C . THR A 1 83 ? 5.794 -0.640 5.722 1.00 98.06 83 THR A C 1
ATOM 591 O O . THR A 1 83 ? 5.802 -1.761 5.213 1.00 98.06 83 THR A O 1
ATOM 594 N N . LYS A 1 84 ? 6.730 -0.275 6.611 1.00 96.94 84 LYS A N 1
ATOM 595 C CA . LYS A 1 84 ? 7.768 -1.193 7.132 1.00 96.94 84 LYS A CA 1
ATOM 596 C C . LYS A 1 84 ? 7.198 -2.404 7.888 1.00 96.94 84 LYS A C 1
ATOM 598 O O . LYS A 1 84 ? 7.926 -3.335 8.211 1.00 96.94 84 LYS A O 1
ATOM 603 N N . HIS A 1 85 ? 5.902 -2.389 8.203 1.00 97.06 85 HIS A N 1
ATOM 604 C CA . HIS A 1 85 ? 5.204 -3.497 8.854 1.00 97.06 85 HIS A CA 1
ATOM 605 C C . HIS A 1 85 ? 4.538 -4.460 7.862 1.00 97.06 85 HIS A C 1
ATOM 607 O O . HIS A 1 85 ? 4.039 -5.504 8.286 1.00 97.06 85 HIS A O 1
ATOM 613 N N . TYR A 1 86 ? 4.518 -4.133 6.566 1.00 98.25 86 TYR A N 1
ATOM 614 C CA . TYR A 1 86 ? 4.126 -5.079 5.526 1.00 98.25 86 TYR A CA 1
ATOM 615 C C . TYR A 1 86 ? 5.279 -6.067 5.294 1.00 98.25 86 TYR A C 1
ATOM 617 O O . TYR A 1 86 ? 6.436 -5.644 5.353 1.00 98.25 86 TYR A O 1
ATOM 625 N N . PRO A 1 87 ? 5.022 -7.363 5.034 1.00 97.25 87 PRO A N 1
ATOM 626 C CA . PRO A 1 87 ? 6.094 -8.316 4.757 1.00 97.25 87 PRO A CA 1
ATOM 627 C C . PRO A 1 87 ? 7.048 -7.827 3.647 1.00 97.25 87 PRO A C 1
ATOM 629 O O . PRO A 1 87 ? 6.577 -7.383 2.596 1.00 97.25 87 PRO A O 1
ATOM 632 N N . PRO A 1 88 ? 8.377 -7.882 3.854 1.00 97.81 88 PRO A N 1
ATOM 633 C CA . PRO A 1 88 ? 9.339 -7.469 2.835 1.00 97.81 88 PRO A CA 1
ATOM 634 C C . PRO A 1 88 ? 9.266 -8.375 1.596 1.00 97.81 88 PRO A C 1
ATOM 636 O O . PRO A 1 88 ? 8.718 -9.477 1.642 1.00 97.81 88 PRO A O 1
ATOM 639 N N . GLY A 1 89 ? 9.833 -7.918 0.477 1.00 98.19 89 GLY A N 1
ATOM 640 C CA . GLY A 1 89 ? 9.867 -8.686 -0.773 1.00 98.19 89 GLY A CA 1
ATOM 641 C C . GLY A 1 89 ? 8.539 -8.751 -1.545 1.00 98.19 89 GLY A C 1
ATOM 642 O O . GLY A 1 89 ? 8.331 -9.672 -2.340 1.00 98.19 89 GLY A O 1
ATOM 643 N N . TRP A 1 90 ? 7.631 -7.798 -1.319 1.00 98.31 90 TRP A N 1
ATOM 644 C CA . TRP A 1 90 ? 6.321 -7.752 -1.972 1.00 98.31 90 TRP A CA 1
ATOM 645 C C . TRP A 1 90 ? 6.356 -7.276 -3.432 1.00 98.31 90 TRP A C 1
ATOM 647 O O . TRP A 1 90 ? 5.450 -7.611 -4.193 1.00 98.31 90 TRP A O 1
ATOM 657 N N . LEU A 1 91 ? 7.375 -6.523 -3.849 1.00 98.56 91 LEU A N 1
ATOM 658 C CA . LEU A 1 91 ? 7.639 -6.169 -5.243 1.00 98.56 91 LEU A CA 1
ATOM 659 C C . LEU A 1 91 ? 8.649 -7.162 -5.815 1.00 98.56 91 LEU A C 1
ATOM 661 O O . LEU A 1 91 ? 9.800 -7.186 -5.402 1.00 98.56 91 LEU A O 1
ATOM 665 N N . GLN A 1 92 ? 8.227 -7.987 -6.761 1.00 98.06 92 GLN A N 1
ATOM 666 C CA . GLN A 1 92 ? 8.983 -9.138 -7.240 1.00 98.06 92 GLN A CA 1
ATOM 667 C C . GLN A 1 92 ? 9.301 -9.025 -8.726 1.00 98.06 92 GLN A C 1
ATOM 669 O O . GLN A 1 92 ? 8.530 -8.461 -9.502 1.00 98.06 92 GLN A O 1
ATOM 674 N N . VAL A 1 93 ? 10.400 -9.651 -9.127 1.00 97.00 93 VAL A N 1
ATOM 675 C CA . VAL A 1 93 ? 10.691 -9.999 -10.516 1.00 97.00 93 VAL A CA 1
ATOM 676 C C . VAL A 1 93 ? 10.659 -11.511 -10.624 1.00 97.00 93 VAL A C 1
ATOM 678 O O . VAL A 1 93 ? 11.336 -12.195 -9.854 1.00 97.00 93 VAL A O 1
ATOM 681 N N . ALA A 1 94 ? 9.875 -12.026 -11.564 1.00 95.62 94 ALA A N 1
ATOM 682 C CA . ALA A 1 94 ? 9.763 -13.451 -11.816 1.00 95.62 94 ALA A CA 1
ATOM 683 C C . ALA A 1 94 ? 10.148 -13.795 -13.256 1.00 95.62 94 ALA A C 1
ATOM 685 O O . ALA A 1 94 ? 9.635 -13.200 -14.207 1.00 95.62 94 ALA A O 1
ATOM 686 N N . GLN A 1 95 ? 11.013 -14.795 -13.394 1.00 92.94 95 GLN A N 1
ATOM 687 C CA . GLN A 1 95 ? 11.349 -15.437 -14.658 1.00 92.94 95 GLN A CA 1
ATOM 688 C C . GLN A 1 95 ? 10.646 -16.788 -14.706 1.00 92.94 95 GLN A C 1
ATOM 690 O O . GLN A 1 95 ? 10.901 -17.631 -13.852 1.00 92.94 95 GLN A O 1
ATOM 695 N N . ASN A 1 96 ? 9.756 -16.999 -15.680 1.00 88.88 96 ASN A N 1
ATOM 696 C CA . ASN A 1 96 ? 8.986 -18.249 -15.793 1.00 88.88 96 ASN A CA 1
ATOM 697 C C . ASN A 1 96 ? 8.359 -18.683 -14.447 1.00 88.88 96 ASN A C 1
ATOM 699 O O . ASN A 1 96 ? 8.505 -19.824 -14.022 1.00 88.88 96 ASN A O 1
ATOM 703 N N . GLU A 1 97 ? 7.710 -17.736 -13.758 1.00 87.25 97 GLU A N 1
ATOM 704 C CA . GLU A 1 97 ? 7.078 -17.889 -12.429 1.00 87.25 97 GLU A CA 1
ATOM 705 C C . GLU A 1 97 ? 8.031 -18.047 -11.229 1.00 87.25 97 GLU A C 1
ATOM 707 O O . GLU A 1 97 ? 7.594 -17.899 -10.087 1.00 87.25 97 GLU A O 1
ATOM 712 N N . GLN A 1 98 ? 9.331 -18.248 -11.444 1.00 93.50 98 GLN A N 1
ATOM 713 C CA . GLN A 1 98 ? 10.320 -18.272 -10.370 1.00 93.50 98 GLN A CA 1
ATOM 714 C C . GLN A 1 98 ? 10.747 -16.851 -9.996 1.00 93.50 98 GLN A C 1
ATOM 716 O O . GLN A 1 98 ? 11.240 -16.100 -10.836 1.00 93.50 98 GLN A O 1
ATOM 721 N N . VAL A 1 99 ? 10.587 -16.478 -8.723 1.00 95.44 99 VAL A N 1
ATOM 722 C CA . VAL A 1 99 ? 11.057 -15.183 -8.206 1.00 95.44 99 VAL A CA 1
ATOM 723 C C . VAL A 1 99 ? 12.586 -15.162 -8.191 1.00 95.44 99 VAL A C 1
ATOM 725 O O . VAL A 1 99 ? 13.211 -15.996 -7.539 1.00 95.44 99 VAL A O 1
ATOM 728 N N . VAL A 1 100 ? 13.174 -14.193 -8.894 1.00 95.00 100 VAL A N 1
ATOM 729 C CA . VAL A 1 100 ? 14.633 -14.006 -9.018 1.00 95.00 100 VAL A CA 1
ATOM 730 C C . VAL A 1 100 ? 15.132 -12.753 -8.294 1.00 95.00 100 VAL A C 1
ATOM 732 O O . VAL A 1 100 ? 16.297 -12.666 -7.926 1.00 95.00 100 VAL A O 1
ATOM 735 N N . MET A 1 101 ? 14.245 -11.789 -8.043 1.00 95.06 101 MET A N 1
ATOM 736 C CA . MET A 1 101 ? 14.536 -10.560 -7.302 1.00 95.06 101 MET A CA 1
ATOM 737 C C . MET A 1 101 ? 13.286 -10.129 -6.536 1.00 95.06 101 MET A C 1
ATOM 739 O O . MET A 1 101 ? 12.168 -10.297 -7.027 1.00 95.06 101 MET A O 1
ATOM 743 N N . ALA A 1 102 ? 13.465 -9.559 -5.345 1.00 97.62 102 ALA A N 1
ATOM 744 C CA . ALA A 1 102 ? 12.372 -9.024 -4.545 1.00 97.62 102 ALA A CA 1
ATOM 745 C C . ALA A 1 102 ? 12.797 -7.752 -3.797 1.00 97.62 102 ALA A C 1
ATOM 747 O O . ALA A 1 102 ? 13.949 -7.624 -3.390 1.00 97.62 102 ALA A O 1
ATOM 748 N N . LEU A 1 103 ? 11.864 -6.824 -3.609 1.00 98.19 103 LEU A N 1
ATOM 749 C CA . LEU A 1 103 ? 11.995 -5.578 -2.857 1.00 98.19 103 LEU A CA 1
ATOM 750 C C . LEU A 1 103 ? 10.720 -5.353 -2.020 1.00 98.19 103 LEU A C 1
ATOM 752 O O . LEU A 1 103 ? 9.660 -5.866 -2.378 1.00 98.19 103 LEU A O 1
ATOM 756 N N . PRO A 1 104 ? 10.767 -4.582 -0.926 1.00 98.25 104 PRO A N 1
ATOM 757 C CA . PRO A 1 104 ? 11.972 -4.049 -0.295 1.00 98.25 104 PRO A CA 1
ATOM 758 C C . PRO A 1 104 ? 12.752 -5.158 0.416 1.00 98.25 104 PRO A C 1
ATOM 760 O O . PRO A 1 104 ? 12.168 -6.172 0.806 1.00 98.25 104 PRO A O 1
ATOM 763 N N . GLN A 1 105 ? 14.049 -4.950 0.608 1.00 95.94 105 GLN A N 1
ATOM 764 C CA . GLN A 1 105 ? 14.874 -5.749 1.514 1.00 95.94 105 GLN A CA 1
ATOM 765 C C . GLN A 1 105 ? 14.795 -5.219 2.953 1.00 95.94 105 GLN A C 1
ATOM 767 O O . GLN A 1 105 ? 14.802 -6.007 3.897 1.00 95.94 105 GLN A O 1
ATOM 772 N N . ALA A 1 106 ? 14.674 -3.901 3.128 1.00 93.19 106 ALA A N 1
ATOM 773 C CA . ALA A 1 106 ? 14.605 -3.232 4.421 1.00 93.19 106 ALA A CA 1
ATOM 774 C C . ALA A 1 106 ? 13.551 -2.111 4.460 1.00 93.19 106 ALA A C 1
ATOM 776 O O . ALA A 1 106 ? 12.624 -2.182 5.269 1.00 93.19 106 ALA A O 1
ATOM 777 N N . ASP A 1 107 ? 13.661 -1.090 3.606 1.00 96.88 107 ASP A N 1
ATOM 778 C CA . ASP A 1 107 ? 12.814 0.106 3.650 1.00 96.88 107 ASP A CA 1
ATOM 779 C C . ASP A 1 107 ? 12.178 0.407 2.282 1.00 96.88 107 ASP A C 1
ATOM 781 O O . ASP A 1 107 ? 12.859 0.859 1.356 1.00 96.88 107 ASP A O 1
ATOM 785 N N . PRO A 1 108 ? 10.853 0.223 2.125 1.00 98.31 108 PRO A N 1
ATOM 786 C CA . PRO A 1 108 ? 10.200 0.492 0.852 1.00 98.31 108 PRO A CA 1
ATOM 787 C C . PRO A 1 108 ? 10.196 1.977 0.461 1.00 98.31 108 PRO A C 1
ATOM 789 O O . PRO A 1 108 ? 10.098 2.274 -0.732 1.00 98.31 108 PRO A O 1
ATOM 792 N N . TYR A 1 109 ? 10.347 2.911 1.407 1.00 98.31 109 TYR A N 1
ATOM 793 C CA . TYR A 1 109 ? 10.464 4.333 1.078 1.00 98.31 109 TYR A CA 1
ATOM 794 C C . TYR A 1 109 ? 11.756 4.630 0.317 1.00 98.31 109 TYR A C 1
ATOM 796 O O . TYR A 1 109 ? 11.740 5.339 -0.693 1.00 98.31 109 TYR A O 1
ATOM 804 N N . GLU A 1 110 ? 12.866 4.046 0.759 1.00 97.69 110 GLU A N 1
ATOM 805 C CA . GLU A 1 110 ? 14.175 4.235 0.139 1.00 97.69 110 GLU A CA 1
ATOM 806 C C . GLU A 1 11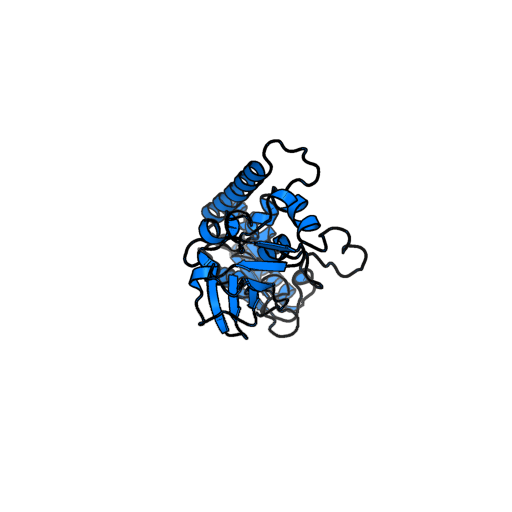0 ? 14.341 3.383 -1.120 1.00 97.69 110 GLU A C 1
ATOM 808 O O . GLU A 1 110 ? 14.874 3.861 -2.118 1.00 97.69 110 GLU A O 1
ATOM 813 N N . GLU A 1 111 ? 13.867 2.138 -1.104 1.00 98.00 111 GLU A N 1
ATOM 814 C CA . GLU A 1 111 ? 14.134 1.168 -2.173 1.00 98.00 111 GLU A CA 1
ATOM 815 C C . GLU A 1 111 ? 13.139 1.240 -3.340 1.00 98.00 111 GLU A C 1
ATOM 817 O O . GLU A 1 111 ? 13.467 0.822 -4.455 1.00 98.00 111 GLU A O 1
ATOM 822 N N . ILE A 1 112 ? 11.925 1.755 -3.099 1.00 98.56 112 ILE A N 1
ATOM 823 C CA . ILE A 1 112 ? 10.826 1.729 -4.075 1.00 98.56 112 ILE A CA 1
ATOM 824 C C . ILE A 1 112 ? 10.205 3.115 -4.263 1.00 98.56 112 ILE A C 1
ATOM 826 O O . ILE A 1 112 ? 10.184 3.625 -5.381 1.00 98.56 112 ILE A O 1
ATOM 830 N N . TYR A 1 113 ? 9.669 3.729 -3.205 1.00 98.50 113 TYR A N 1
ATOM 831 C CA . TYR A 1 113 ? 8.762 4.877 -3.353 1.00 98.50 113 TYR A CA 1
ATOM 832 C C . TYR A 1 113 ? 9.473 6.168 -3.746 1.00 98.50 113 TYR A C 1
ATOM 834 O O . TYR A 1 113 ? 8.936 6.948 -4.525 1.00 98.50 113 TYR A O 1
ATOM 842 N N . SER A 1 114 ? 10.684 6.390 -3.232 1.00 97.75 114 SER A N 1
ATOM 843 C CA . SER A 1 114 ? 11.506 7.549 -3.597 1.00 97.75 114 SER A CA 1
ATOM 844 C C . SER A 1 114 ? 12.144 7.432 -4.983 1.00 97.75 114 SER A C 1
ATOM 846 O O . SER A 1 114 ? 12.648 8.429 -5.502 1.00 97.75 114 SER A O 1
ATOM 848 N N . LYS A 1 115 ? 12.133 6.231 -5.578 1.00 98.06 115 LYS A N 1
ATOM 849 C CA . LYS A 1 115 ? 12.703 5.967 -6.897 1.00 98.06 115 LYS A CA 1
ATOM 850 C C . LYS A 1 115 ? 11.704 6.300 -7.993 1.00 98.06 115 LYS A C 1
ATOM 852 O O . LYS A 1 115 ? 10.541 5.901 -7.946 1.00 98.06 115 LYS A O 1
ATOM 857 N N . THR A 1 116 ? 12.191 6.970 -9.022 1.00 97.88 116 THR A N 1
ATOM 858 C CA . THR A 1 116 ? 11.462 7.240 -10.259 1.00 97.88 116 THR A CA 1
ATOM 859 C C . THR A 1 116 ? 11.934 6.317 -11.380 1.00 97.88 116 THR A C 1
ATOM 861 O O . THR A 1 116 ? 12.967 5.656 -11.248 1.00 97.88 116 THR A O 1
ATOM 864 N N . THR A 1 117 ? 11.209 6.281 -12.501 1.00 97.00 117 THR A N 1
ATOM 865 C CA . THR A 1 117 ? 11.664 5.553 -13.701 1.00 97.00 117 THR A CA 1
ATOM 866 C C . THR A 1 117 ? 12.975 6.090 -14.282 1.00 97.00 117 THR A C 1
ATOM 868 O O . THR A 1 117 ? 13.638 5.367 -15.018 1.00 97.00 117 THR A O 1
ATOM 871 N N . ASP A 1 118 ? 13.362 7.328 -13.947 1.00 95.69 118 ASP A N 1
ATOM 872 C CA . ASP A 1 118 ? 14.651 7.907 -14.348 1.00 95.69 118 ASP A CA 1
ATOM 873 C C . ASP A 1 118 ? 15.812 7.359 -13.490 1.00 95.69 118 ASP A C 1
ATOM 875 O O . ASP A 1 118 ? 16.951 7.301 -13.950 1.00 95.69 118 ASP A O 1
ATOM 879 N N . ASP A 1 119 ? 15.532 6.926 -12.254 1.00 95.56 119 ASP A N 1
ATOM 880 C CA . ASP A 1 119 ? 16.533 6.348 -11.347 1.00 95.56 119 ASP A CA 1
ATOM 881 C C . ASP A 1 119 ? 16.740 4.852 -11.619 1.00 95.56 119 ASP A C 1
ATOM 883 O O . ASP A 1 119 ? 17.869 4.362 -11.655 1.00 95.56 119 ASP A O 1
ATOM 887 N N . CYS A 1 120 ? 15.636 4.116 -11.771 1.00 96.06 120 CYS A N 1
ATOM 888 C CA . CYS A 1 120 ? 15.625 2.675 -12.001 1.00 96.06 120 CYS A CA 1
ATOM 889 C C . CYS A 1 120 ? 14.292 2.233 -12.614 1.00 96.06 120 CYS A C 1
ATOM 891 O O . CYS A 1 120 ? 13.242 2.838 -12.392 1.00 96.06 120 CYS A O 1
ATOM 893 N N . TRP A 1 121 ? 14.301 1.126 -13.352 1.00 96.31 121 TRP A N 1
ATOM 894 C CA . TRP A 1 121 ? 13.127 0.686 -14.107 1.00 96.31 121 TRP A CA 1
ATOM 895 C C . TRP A 1 121 ? 11.943 0.252 -13.228 1.00 96.31 121 TRP A C 1
ATOM 897 O O . TRP A 1 121 ? 10.789 0.335 -13.659 1.00 96.31 121 TRP A O 1
ATOM 907 N N . TRP A 1 122 ? 12.188 -0.163 -11.979 1.00 97.31 122 TRP A N 1
ATOM 908 C CA . TRP A 1 122 ? 11.143 -0.502 -11.007 1.00 97.31 122 TRP A CA 1
ATOM 909 C C . TRP A 1 122 ? 10.675 0.697 -10.174 1.00 97.31 122 TRP A C 1
ATOM 911 O O . TRP A 1 122 ? 9.797 0.510 -9.333 1.00 97.31 122 TRP A O 1
ATOM 921 N N . GLY A 1 123 ? 11.201 1.908 -10.394 1.00 97.50 123 GLY A N 1
ATOM 922 C CA . GLY A 1 123 ? 10.784 3.106 -9.663 1.00 97.50 123 GLY A CA 1
ATOM 923 C C . GLY A 1 123 ? 9.266 3.302 -9.681 1.00 97.50 123 GLY A C 1
ATOM 924 O O . GLY A 1 123 ? 8.592 2.912 -10.637 1.00 97.50 123 GLY A O 1
ATOM 925 N N . MET A 1 124 ? 8.696 3.847 -8.608 1.00 97.31 124 MET A N 1
ATOM 926 C CA . MET A 1 124 ? 7.246 3.847 -8.392 1.00 97.31 124 MET A CA 1
ATOM 927 C C . MET A 1 124 ? 6.474 4.591 -9.485 1.00 97.31 124 MET A C 1
ATOM 929 O O . MET A 1 124 ? 5.397 4.138 -9.864 1.00 97.31 124 MET A O 1
ATOM 933 N N . LEU A 1 125 ? 7.014 5.695 -10.009 1.00 96.12 125 LEU A N 1
ATOM 934 C CA . LEU A 1 125 ? 6.336 6.524 -11.007 1.00 96.12 125 LEU A CA 1
ATOM 935 C C . LEU A 1 125 ? 7.285 7.120 -12.050 1.00 96.12 125 LEU A C 1
ATOM 937 O O . LEU A 1 125 ? 8.488 7.254 -11.817 1.00 96.12 125 LEU A O 1
ATOM 941 N N . ASP A 1 126 ? 6.706 7.516 -13.184 1.00 97.38 126 ASP A N 1
ATOM 942 C CA . ASP A 1 126 ? 7.358 8.351 -14.195 1.00 97.38 126 ASP A CA 1
ATOM 943 C C . ASP A 1 126 ? 7.173 9.833 -13.820 1.00 97.38 126 ASP A C 1
ATOM 945 O O . ASP A 1 126 ? 6.031 10.309 -13.743 1.00 97.38 126 ASP A O 1
ATOM 949 N N . PRO A 1 127 ? 8.262 10.591 -13.587 1.00 96.94 127 PRO A N 1
ATOM 950 C CA . PRO A 1 127 ? 8.173 11.967 -13.113 1.00 96.94 127 PRO A CA 1
ATOM 951 C C . PRO A 1 127 ? 7.499 12.900 -14.128 1.00 96.94 127 PRO A C 1
ATOM 953 O O . PRO A 1 127 ? 6.927 13.920 -13.736 1.00 96.94 127 PRO A O 1
ATOM 956 N N . LYS A 1 128 ? 7.488 12.542 -15.419 1.00 96.38 128 LYS A N 1
ATOM 957 C CA . LYS A 1 128 ? 6.814 13.306 -16.482 1.00 96.38 128 LYS A CA 1
ATOM 958 C C . LYS A 1 128 ? 5.292 13.249 -16.357 1.00 96.38 128 LYS A C 1
ATOM 960 O O . LYS A 1 128 ? 4.607 14.121 -16.886 1.00 96.38 128 LYS A O 1
ATOM 965 N N . LEU A 1 129 ? 4.758 12.253 -15.647 1.00 97.38 129 LEU A N 1
ATOM 966 C CA . LEU A 1 129 ? 3.320 12.079 -15.439 1.00 97.38 129 LEU A CA 1
ATOM 967 C C . LEU A 1 129 ? 2.793 12.821 -14.204 1.00 97.38 129 LEU A C 1
ATOM 969 O O . LEU A 1 129 ? 1.585 12.844 -13.998 1.00 97.38 129 LEU A O 1
ATOM 973 N N . ILE A 1 130 ? 3.655 13.433 -13.382 1.00 97.69 130 ILE A N 1
ATOM 974 C CA . ILE A 1 130 ? 3.215 14.155 -12.173 1.00 97.69 130 ILE A CA 1
ATOM 975 C C . ILE A 1 130 ? 2.381 15.387 -12.543 1.00 97.69 130 ILE A C 1
ATOM 977 O O . ILE A 1 130 ? 1.362 15.660 -11.914 1.00 97.69 130 ILE A O 1
ATOM 981 N N . ASP A 1 131 ? 2.801 16.134 -13.564 1.00 97.12 131 ASP A N 1
ATOM 982 C CA . ASP A 1 131 ? 2.110 17.344 -14.004 1.00 97.12 131 ASP A CA 1
ATOM 983 C C . ASP A 1 131 ? 2.075 17.442 -15.537 1.00 97.12 131 ASP A C 1
ATOM 985 O O . ASP A 1 131 ? 2.890 18.141 -16.146 1.00 97.12 131 ASP A O 1
ATOM 989 N N . PRO A 1 132 ? 1.102 16.782 -16.188 1.00 93.50 132 PRO A N 1
ATOM 990 C CA . PRO A 1 132 ? 1.012 16.744 -17.646 1.00 93.50 132 PRO A CA 1
ATOM 991 C C . PRO A 1 132 ? 0.733 18.119 -18.273 1.00 93.50 132 PRO A C 1
ATOM 993 O O . PRO A 1 132 ? 0.898 18.287 -19.479 1.00 93.50 132 PRO A O 1
ATOM 996 N N . LYS A 1 133 ? 0.296 19.115 -17.485 1.00 93.56 133 LYS A N 1
ATOM 997 C CA . LYS A 1 133 ? 0.063 20.487 -17.965 1.00 93.56 133 LYS A CA 1
ATOM 998 C C . LYS A 1 133 ? 1.256 21.420 -17.737 1.00 93.56 133 LYS A C 1
ATOM 1000 O O . LYS A 1 133 ? 1.187 22.557 -18.201 1.00 93.56 133 LYS A O 1
ATOM 1005 N N . GLY A 1 134 ? 2.301 20.980 -17.031 1.00 92.69 134 GLY A N 1
ATOM 1006 C CA . GLY A 1 134 ? 3.513 21.766 -16.775 1.00 92.69 134 GLY A CA 1
ATOM 1007 C C . GLY A 1 134 ? 3.261 23.088 -16.039 1.00 92.69 134 GLY A C 1
ATOM 1008 O O . GLY A 1 134 ? 3.896 24.097 -16.335 1.00 92.69 134 GLY A O 1
ATOM 1009 N N . LYS A 1 135 ? 2.287 23.119 -15.124 1.00 93.88 135 LYS A N 1
ATOM 1010 C CA . LYS A 1 135 ? 1.931 24.298 -14.319 1.00 93.88 135 LYS A CA 1
ATOM 1011 C C . LYS A 1 135 ? 2.692 24.390 -12.996 1.00 93.88 135 LYS A C 1
ATOM 1013 O O . LYS A 1 135 ? 2.766 25.469 -12.407 1.00 93.88 135 LYS A O 1
ATOM 1018 N N . MET A 1 136 ? 3.217 23.281 -12.496 1.00 94.44 136 MET A N 1
ATOM 1019 C CA . MET A 1 136 ? 3.984 23.199 -11.264 1.00 94.44 136 MET A CA 1
ATOM 1020 C C . MET A 1 136 ? 5.442 23.559 -11.534 1.00 94.44 136 MET A C 1
ATOM 1022 O O . MET A 1 136 ? 6.055 23.075 -12.479 1.00 94.44 136 MET A O 1
ATOM 1026 N N . LYS A 1 137 ? 6.024 24.381 -10.655 1.00 93.25 137 LYS A N 1
ATOM 1027 C CA . LYS A 1 137 ? 7.443 24.761 -10.747 1.00 93.25 137 LYS A CA 1
ATOM 1028 C C . LYS A 1 137 ? 8.377 23.567 -10.543 1.00 93.25 137 LYS A C 1
ATOM 1030 O O . LYS A 1 137 ? 9.362 23.436 -11.257 1.00 93.25 137 LYS A O 1
ATOM 1035 N N . SER A 1 138 ? 8.043 22.714 -9.573 1.00 96.19 138 SER A N 1
ATOM 1036 C CA . SER A 1 138 ? 8.855 21.560 -9.181 1.00 96.19 138 SER A CA 1
ATOM 1037 C C . SER A 1 138 ? 7.948 20.360 -8.866 1.00 96.19 138 SER A C 1
ATOM 1039 O O . SER A 1 138 ? 7.730 20.060 -7.690 1.00 96.19 138 SER A O 1
ATOM 1041 N N . PRO A 1 139 ? 7.371 19.688 -9.885 1.00 97.19 139 PRO A N 1
ATOM 1042 C CA . PRO A 1 139 ? 6.446 18.568 -9.677 1.00 97.19 139 PRO A CA 1
ATOM 1043 C C . PRO A 1 139 ? 7.060 17.447 -8.827 1.00 97.19 139 PRO A C 1
ATOM 1045 O O . PRO A 1 139 ? 6.444 16.978 -7.874 1.00 97.19 139 PRO A O 1
ATOM 1048 N N . LEU A 1 140 ? 8.311 17.073 -9.116 1.00 97.56 140 LEU A N 1
ATOM 1049 C CA . LEU A 1 140 ? 9.009 16.017 -8.383 1.00 97.56 140 LEU A CA 1
ATOM 1050 C C . LEU A 1 140 ? 9.259 16.382 -6.911 1.00 97.56 140 LEU A C 1
ATOM 1052 O O . LEU A 1 140 ? 9.101 15.535 -6.039 1.00 97.56 140 LEU A O 1
ATOM 1056 N N . GLU A 1 141 ? 9.574 17.643 -6.605 1.00 98.19 141 GLU A N 1
ATOM 1057 C CA . GLU A 1 141 ? 9.721 18.106 -5.215 1.00 98.19 141 GLU A CA 1
ATOM 1058 C C . GLU A 1 141 ? 8.388 18.118 -4.460 1.00 98.19 141 GLU A C 1
ATOM 1060 O O . GLU A 1 141 ? 8.332 17.785 -3.275 1.00 98.19 141 GLU A O 1
ATOM 1065 N N . ALA A 1 142 ? 7.289 18.452 -5.140 1.00 97.88 142 ALA A N 1
ATOM 1066 C CA . ALA A 1 142 ? 5.960 18.359 -4.548 1.00 97.88 142 ALA A CA 1
ATOM 1067 C C . ALA A 1 142 ? 5.581 16.902 -4.237 1.00 97.88 142 ALA A C 1
ATOM 1069 O O . ALA A 1 142 ? 5.071 16.630 -3.149 1.00 97.88 142 ALA A O 1
ATOM 1070 N N . HIS A 1 143 ? 5.899 15.967 -5.140 1.00 98.19 143 HIS A N 1
ATOM 1071 C CA . HIS A 1 143 ? 5.755 14.535 -4.884 1.00 98.19 143 HIS A CA 1
ATOM 1072 C C . HIS A 1 143 ? 6.611 14.086 -3.691 1.00 98.19 143 HIS A C 1
ATOM 1074 O O . HIS A 1 143 ? 6.081 13.488 -2.759 1.00 98.19 143 HIS A O 1
ATOM 1080 N N . ARG A 1 144 ? 7.904 14.438 -3.660 1.00 98.50 144 ARG A N 1
ATOM 1081 C CA . ARG A 1 144 ? 8.812 14.123 -2.540 1.00 98.50 144 ARG A CA 1
ATOM 1082 C C . ARG A 1 144 ? 8.292 14.662 -1.209 1.00 98.50 144 ARG A C 1
ATOM 1084 O O . ARG A 1 144 ? 8.319 13.953 -0.210 1.00 98.50 144 ARG A O 1
ATOM 1091 N N . THR A 1 145 ? 7.748 15.878 -1.204 1.00 98.50 145 THR A N 1
ATOM 1092 C CA . THR A 1 145 ? 7.118 16.477 -0.018 1.00 98.50 145 THR A CA 1
ATOM 1093 C C . THR A 1 145 ? 5.889 15.682 0.430 1.00 98.50 145 THR A C 1
ATOM 1095 O O . THR A 1 145 ? 5.701 15.453 1.624 1.00 98.50 145 THR A O 1
ATOM 1098 N N . ALA A 1 146 ? 5.032 15.265 -0.504 1.00 98.56 146 ALA A N 1
ATOM 1099 C CA . ALA A 1 146 ? 3.851 14.464 -0.189 1.00 98.56 146 ALA A CA 1
ATOM 1100 C C . ALA A 1 146 ? 4.224 13.064 0.323 1.00 98.56 146 ALA A C 1
ATOM 1102 O O . ALA A 1 146 ? 3.635 12.599 1.298 1.00 98.56 146 ALA A O 1
ATOM 1103 N N . LEU A 1 147 ? 5.234 12.435 -0.284 1.00 98.69 147 LEU A N 1
ATOM 1104 C CA . LEU A 1 147 ? 5.776 11.148 0.142 1.00 98.69 147 LEU A CA 1
ATOM 1105 C C . LEU A 1 147 ? 6.405 11.235 1.537 1.00 98.69 147 LEU A C 1
ATOM 1107 O O . LEU A 1 147 ? 6.150 10.367 2.365 1.00 98.69 147 LEU A O 1
ATOM 1111 N N . GLY A 1 148 ? 7.153 12.306 1.826 1.00 98.75 148 GLY A N 1
ATOM 1112 C CA . GLY A 1 148 ? 7.708 12.565 3.156 1.00 98.75 148 GLY A CA 1
ATOM 1113 C C . GLY A 1 148 ? 6.621 12.677 4.227 1.00 98.75 148 GLY A C 1
ATOM 1114 O O . GLY A 1 148 ? 6.720 12.040 5.266 1.00 98.75 148 GLY A O 1
ATOM 1115 N N . LYS A 1 149 ? 5.514 13.376 3.938 1.00 98.69 149 LYS A N 1
ATOM 1116 C CA . LYS A 1 149 ? 4.365 13.444 4.861 1.00 98.69 149 LYS A CA 1
ATOM 1117 C C . LYS A 1 149 ? 3.739 12.076 5.136 1.00 98.69 149 LYS A C 1
ATOM 1119 O O . LYS A 1 149 ? 3.361 11.812 6.274 1.00 98.69 149 LYS A O 1
ATOM 1124 N N . ALA A 1 150 ? 3.621 11.223 4.117 1.00 98.56 150 ALA A N 1
ATOM 1125 C CA . ALA A 1 150 ? 3.117 9.862 4.291 1.00 98.56 150 ALA A CA 1
ATOM 1126 C C . ALA A 1 150 ? 4.079 9.005 5.135 1.00 98.56 150 ALA A C 1
ATOM 1128 O O . ALA A 1 150 ? 3.627 8.296 6.035 1.00 98.56 150 ALA A O 1
ATOM 1129 N N . ALA A 1 151 ? 5.392 9.135 4.906 1.00 98.62 151 ALA A N 1
ATOM 1130 C CA . ALA A 1 151 ? 6.429 8.472 5.698 1.00 98.62 151 ALA A CA 1
ATOM 1131 C C . ALA A 1 151 ? 6.370 8.892 7.173 1.00 98.62 151 ALA A C 1
ATOM 1133 O O . ALA A 1 151 ? 6.271 8.038 8.054 1.00 98.62 151 ALA A O 1
ATOM 1134 N N . ASP A 1 152 ? 6.337 10.201 7.432 1.00 98.56 152 ASP A N 1
ATOM 1135 C CA . ASP A 1 152 ? 6.233 10.769 8.777 1.00 98.56 152 ASP A CA 1
ATOM 1136 C C . ASP A 1 152 ? 4.948 10.311 9.478 1.00 98.56 152 ASP A C 1
ATOM 1138 O O . ASP A 1 152 ? 4.953 10.002 10.671 1.00 98.56 152 ASP A O 1
ATOM 1142 N N . PHE A 1 153 ? 3.833 10.236 8.742 1.00 98.56 153 PHE A N 1
ATOM 1143 C CA . PHE A 1 153 ? 2.570 9.734 9.270 1.00 98.56 153 PHE A CA 1
ATOM 1144 C C . PHE A 1 153 ? 2.653 8.248 9.639 1.00 98.56 153 PHE A C 1
ATOM 1146 O O . PHE A 1 153 ? 2.205 7.876 10.724 1.00 98.56 153 PHE A O 1
ATOM 1153 N N . HIS A 1 154 ? 3.228 7.398 8.782 1.00 98.44 154 HIS A N 1
ATOM 1154 C CA . HIS A 1 154 ? 3.414 5.973 9.078 1.00 98.44 154 HIS A CA 1
ATOM 1155 C C . HIS A 1 154 ? 4.316 5.750 10.288 1.00 98.44 154 HIS A C 1
ATOM 1157 O O . HIS A 1 154 ? 3.958 4.949 11.150 1.00 98.44 154 HIS A O 1
ATOM 1163 N N . GLU A 1 155 ? 5.430 6.475 10.379 1.00 98.06 155 GLU A N 1
ATOM 1164 C CA . GLU A 1 155 ? 6.357 6.397 11.511 1.00 98.06 155 GLU A CA 1
ATOM 1165 C C . GLU A 1 155 ? 5.674 6.845 12.810 1.00 98.06 155 GLU A C 1
ATOM 1167 O O . GLU A 1 155 ? 5.689 6.131 13.812 1.00 98.06 155 GLU A O 1
ATOM 1172 N N . ALA A 1 156 ? 4.977 7.985 12.782 1.00 98.06 156 ALA A N 1
ATOM 1173 C CA . ALA A 1 156 ? 4.256 8.494 13.945 1.00 98.06 156 ALA A CA 1
ATOM 1174 C C . ALA A 1 156 ? 3.109 7.569 14.387 1.00 98.06 156 ALA A C 1
ATOM 1176 O O . ALA A 1 156 ? 2.826 7.456 15.583 1.00 98.06 156 ALA A O 1
ATOM 1177 N N . LEU A 1 157 ? 2.419 6.925 13.441 1.00 98.12 157 LEU A N 1
ATOM 1178 C CA . LEU A 1 157 ? 1.320 6.006 13.728 1.00 98.12 157 LEU A CA 1
ATOM 1179 C C . LEU A 1 157 ? 1.822 4.658 14.270 1.00 98.12 157 LEU A C 1
ATOM 1181 O O . LEU A 1 157 ? 1.183 4.069 15.151 1.00 98.12 157 LEU A O 1
ATOM 1185 N N . GLY A 1 158 ? 2.943 4.165 13.734 1.00 98.00 158 GLY A N 1
ATOM 1186 C CA . GLY A 1 158 ? 3.545 2.875 14.058 1.00 98.00 158 GLY A CA 1
ATOM 1187 C C . GLY A 1 158 ? 2.515 1.745 14.093 1.00 98.00 158 GLY A C 1
ATOM 1188 O O . GL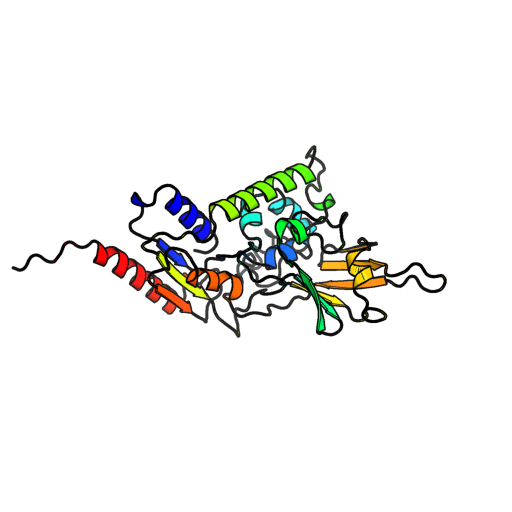Y A 1 158 ? 1.633 1.639 13.234 1.00 98.00 158 GLY A O 1
ATOM 1189 N N . LEU A 1 159 ? 2.564 0.934 15.152 1.00 98.31 159 LEU A N 1
ATOM 1190 C CA . LEU A 1 159 ? 1.563 -0.096 15.457 1.00 98.31 159 LEU A CA 1
ATOM 1191 C C . LEU A 1 159 ? 0.612 0.302 16.591 1.00 98.31 159 LEU A C 1
ATOM 1193 O O . LEU A 1 159 ? -0.055 -0.562 17.145 1.00 98.31 159 LEU A O 1
ATOM 1197 N N . TYR A 1 160 ? 0.496 1.589 16.932 1.00 98.38 160 TYR A N 1
ATOM 1198 C CA . TYR A 1 160 ? -0.376 2.010 18.031 1.00 98.38 160 TYR A CA 1
ATOM 1199 C C . TYR A 1 160 ? -1.849 1.637 17.791 1.00 98.38 160 TYR A C 1
ATOM 1201 O O . TYR A 1 160 ? -2.370 1.864 16.697 1.00 98.38 160 TYR A O 1
ATOM 1209 N N . ALA A 1 161 ? -2.533 1.155 18.825 1.00 98.06 161 ALA A N 1
ATOM 1210 C CA . ALA A 1 161 ? -3.982 1.002 18.911 1.00 98.06 161 ALA A CA 1
ATOM 1211 C C . ALA A 1 161 ? -4.526 1.649 20.190 1.00 98.06 161 ALA A C 1
ATOM 1213 O O . ALA A 1 161 ? -3.820 1.817 21.179 1.00 98.06 161 ALA A O 1
ATOM 1214 N N . HIS A 1 162 ? -5.817 1.975 20.196 1.00 98.00 162 HIS A N 1
ATOM 1215 C CA . HIS A 1 162 ? -6.495 2.338 21.437 1.00 98.00 162 HIS A CA 1
ATOM 1216 C C . HIS A 1 162 ? -6.541 1.110 22.382 1.00 98.00 162 HIS A C 1
ATOM 1218 O O . HIS A 1 162 ? -6.769 0.004 21.886 1.00 98.00 162 HIS A O 1
ATOM 1224 N N . PRO A 1 163 ? -6.398 1.243 23.718 1.00 95.94 163 PRO A N 1
ATOM 1225 C CA . PRO A 1 163 ? -6.457 0.100 24.649 1.00 95.94 163 PRO A CA 1
ATOM 1226 C C . PRO A 1 163 ? -7.717 -0.762 24.508 1.00 95.94 163 PRO A C 1
ATOM 1228 O O . PRO A 1 163 ? -7.689 -1.983 24.653 1.00 95.94 163 PRO A O 1
ATOM 1231 N N . GLN A 1 164 ? -8.820 -0.107 24.167 1.00 96.94 164 GLN A N 1
ATOM 1232 C CA . GLN A 1 164 ? -10.100 -0.724 23.857 1.00 96.94 164 GLN A CA 1
ATOM 1233 C C . GLN A 1 164 ? -10.299 -0.777 22.341 1.00 96.94 164 GLN A C 1
ATOM 1235 O O . GLN A 1 164 ? -11.081 -0.002 21.789 1.00 96.94 164 GLN A O 1
ATOM 1240 N N . THR A 1 165 ? -9.530 -1.626 21.656 1.00 98.44 165 THR A N 1
ATOM 1241 C CA . THR A 1 165 ? -9.642 -1.835 20.204 1.00 98.44 165 THR A CA 1
ATOM 1242 C C . THR A 1 165 ? -10.236 -3.198 19.903 1.00 98.44 165 THR A C 1
ATOM 1244 O O . THR A 1 165 ? -9.785 -4.214 20.416 1.00 98.44 165 THR A O 1
ATOM 1247 N N . TYR A 1 166 ? -11.210 -3.208 19.008 1.00 98.62 166 TYR A N 1
ATOM 1248 C CA . TYR A 1 166 ? -11.777 -4.389 18.384 1.00 98.62 166 TYR A CA 1
ATOM 1249 C C . TYR A 1 166 ? -11.659 -4.231 16.870 1.00 98.62 166 TYR A C 1
ATOM 1251 O O . TYR A 1 166 ? -11.526 -3.115 16.356 1.00 98.62 166 TYR A O 1
ATOM 1259 N N . GLY A 1 167 ? -11.772 -5.315 16.115 1.00 98.25 167 GLY A N 1
ATOM 1260 C CA . GLY A 1 167 ? -11.942 -5.156 14.681 1.00 98.25 167 GLY A CA 1
ATOM 1261 C C . GLY A 1 167 ? -12.142 -6.433 13.901 1.00 98.25 167 GLY A C 1
ATOM 1262 O O . GLY A 1 167 ? -12.240 -7.517 14.461 1.00 98.25 167 GLY A O 1
ATOM 1263 N N . TYR A 1 168 ? -12.228 -6.295 12.585 1.00 98.69 168 TYR A N 1
ATOM 1264 C CA . TYR A 1 168 ? -12.329 -7.419 11.670 1.00 98.69 168 TYR A CA 1
ATOM 1265 C C . TYR A 1 168 ? -11.638 -7.135 10.337 1.00 98.69 168 TYR A C 1
ATOM 1267 O O . TYR A 1 168 ? -11.528 -5.978 9.914 1.00 98.69 168 TYR A O 1
ATOM 1275 N N . TYR A 1 169 ? -11.219 -8.198 9.653 1.00 98.44 169 TYR A N 1
ATOM 1276 C CA . TYR A 1 169 ? -10.644 -8.120 8.313 1.00 98.44 169 TYR A CA 1
ATOM 1277 C C . TYR A 1 169 ? -11.021 -9.297 7.406 1.00 98.44 169 TYR A C 1
ATOM 1279 O O . TYR A 1 169 ? -11.448 -10.356 7.876 1.00 98.44 169 TYR A O 1
ATOM 1287 N N . GLY A 1 170 ? -10.871 -9.075 6.096 1.00 96.94 170 GLY A N 1
ATOM 1288 C CA . GLY A 1 170 ? -11.148 -10.045 5.040 1.00 96.94 170 GLY A CA 1
ATOM 1289 C C . GLY A 1 170 ? -10.047 -11.094 4.875 1.00 96.94 170 GLY A C 1
ATOM 1290 O O . GLY A 1 170 ? -8.865 -10.758 4.872 1.00 96.94 170 GLY A O 1
ATOM 1291 N N . ILE A 1 171 ? -10.424 -12.363 4.716 1.00 96.44 171 ILE A N 1
ATOM 1292 C CA . ILE A 1 171 ? -9.497 -13.486 4.477 1.00 96.44 171 ILE A CA 1
ATOM 1293 C C 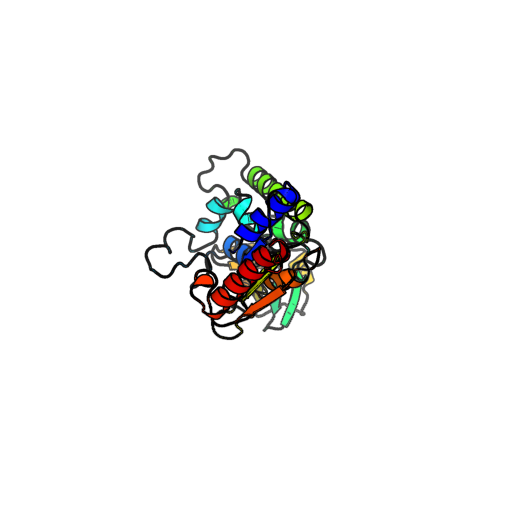. ILE A 1 171 ? -9.927 -14.399 3.320 1.00 96.44 171 ILE A C 1
ATOM 1295 O O . ILE A 1 171 ? -9.509 -15.557 3.272 1.00 96.44 171 ILE A O 1
ATOM 1299 N N . ASP A 1 172 ? -10.773 -13.915 2.412 1.00 95.56 172 ASP A N 1
ATOM 1300 C CA . ASP A 1 172 ? -11.346 -14.723 1.336 1.00 95.56 172 ASP A CA 1
ATOM 1301 C C . ASP A 1 172 ? -10.274 -15.175 0.332 1.00 95.56 172 ASP A C 1
ATOM 1303 O O . ASP A 1 172 ? -9.656 -14.359 -0.344 1.00 95.56 172 ASP A O 1
ATOM 1307 N N . GLU A 1 173 ? -10.058 -16.487 0.226 1.00 95.50 173 GLU A N 1
ATOM 1308 C CA . GLU A 1 173 ? -9.058 -17.097 -0.669 1.00 95.50 173 GLU A CA 1
ATOM 1309 C C . GLU A 1 173 ? -9.569 -17.374 -2.085 1.00 95.50 173 GLU A C 1
ATOM 1311 O O . GLU A 1 173 ? -8.814 -17.842 -2.937 1.00 95.50 173 GLU A O 1
ATOM 1316 N N . ARG A 1 174 ? -10.864 -17.170 -2.342 1.00 91.94 174 ARG A N 1
ATOM 1317 C CA . ARG A 1 174 ? -11.514 -17.643 -3.568 1.00 91.94 174 ARG A CA 1
ATOM 1318 C C . ARG A 1 174 ? -11.959 -16.487 -4.440 1.00 91.94 174 ARG A C 1
ATOM 1320 O O . ARG A 1 174 ? -11.471 -16.348 -5.556 1.00 91.94 174 ARG A O 1
ATOM 1327 N N . LYS A 1 175 ? -12.902 -15.690 -3.945 1.00 90.94 175 LYS A N 1
ATOM 1328 C CA . LYS A 1 175 ? -13.580 -14.652 -4.723 1.00 90.94 175 LYS A CA 1
ATOM 1329 C C . LYS A 1 175 ? -12.920 -13.293 -4.535 1.00 90.94 175 LYS A C 1
ATOM 1331 O O . LYS A 1 175 ? -12.691 -12.596 -5.514 1.00 90.94 175 LYS A O 1
ATOM 1336 N N . TYR A 1 176 ? -12.594 -12.936 -3.297 1.00 90.44 176 TYR A N 1
ATOM 1337 C CA . TYR A 1 176 ? -12.124 -11.592 -2.953 1.00 90.44 176 TYR A CA 1
ATOM 1338 C C . TYR A 1 176 ? -10.626 -11.589 -2.638 1.00 90.44 176 TYR A C 1
ATOM 1340 O O . TYR A 1 176 ? -10.176 -11.145 -1.584 1.00 90.44 176 TYR A O 1
ATOM 1348 N N . ARG A 1 177 ? -9.835 -12.108 -3.580 1.00 92.50 177 ARG A N 1
ATOM 1349 C CA . ARG A 1 177 ? -8.370 -12.078 -3.505 1.00 92.50 177 ARG A CA 1
ATOM 1350 C C . ARG A 1 177 ? -7.856 -10.675 -3.825 1.00 92.50 177 ARG A C 1
ATOM 1352 O O . ARG A 1 177 ? -8.429 -9.990 -4.666 1.00 92.50 177 ARG A O 1
ATOM 1359 N N . ALA A 1 178 ? -6.744 -10.281 -3.219 1.00 92.00 178 ALA A N 1
ATOM 1360 C CA . ALA A 1 178 ? -6.091 -8.995 -3.435 1.00 92.00 178 ALA A CA 1
ATOM 1361 C C . ALA A 1 178 ? -4.626 -9.157 -3.879 1.00 92.00 178 ALA A C 1
ATOM 1363 O O . ALA A 1 178 ? -4.059 -10.256 -3.879 1.00 92.00 178 ALA A O 1
ATOM 1364 N N . PHE A 1 179 ? -4.009 -8.040 -4.260 1.00 94.62 179 PHE A N 1
ATOM 1365 C CA . PHE A 1 179 ? -2.588 -7.968 -4.597 1.00 94.62 179 PHE A CA 1
ATOM 1366 C C . PHE A 1 179 ? -1.734 -8.017 -3.327 1.00 94.62 179 PHE A C 1
ATOM 1368 O O . PHE A 1 179 ? -1.455 -6.982 -2.723 1.00 94.62 179 PHE A O 1
ATOM 1375 N N . GLY A 1 180 ? -1.327 -9.224 -2.927 1.00 96.50 180 GLY A N 1
ATOM 1376 C CA . GLY A 1 180 ? -0.366 -9.425 -1.840 1.00 96.50 180 GLY A CA 1
ATOM 1377 C C . GLY A 1 180 ? 1.078 -9.183 -2.281 1.00 96.50 180 GLY A C 1
ATOM 1378 O O . GLY A 1 180 ? 1.885 -8.681 -1.506 1.00 96.50 180 GLY A O 1
ATOM 1379 N N . HIS A 1 181 ? 1.379 -9.486 -3.545 1.00 97.69 181 HIS A N 1
ATOM 1380 C CA . HIS A 1 181 ? 2.644 -9.143 -4.189 1.00 97.69 181 HIS A CA 1
ATOM 1381 C C . HIS A 1 181 ? 2.371 -8.502 -5.549 1.00 97.69 181 HIS A C 1
ATOM 1383 O O . HIS A 1 181 ? 1.363 -8.801 -6.195 1.00 97.69 181 HIS A O 1
ATOM 1389 N N . ILE A 1 182 ? 3.283 -7.639 -5.986 1.00 97.56 182 ILE A N 1
ATOM 1390 C CA . ILE A 1 182 ? 3.321 -7.096 -7.339 1.00 97.56 182 ILE A CA 1
ATOM 1391 C C . ILE A 1 182 ? 4.485 -7.745 -8.067 1.00 97.56 182 ILE A C 1
ATOM 1393 O O . ILE A 1 182 ? 5.622 -7.617 -7.631 1.00 97.56 182 ILE A O 1
ATOM 1397 N N . THR A 1 183 ? 4.215 -8.417 -9.182 1.00 97.62 183 THR A N 1
ATOM 1398 C CA . THR A 1 183 ? 5.240 -9.184 -9.898 1.00 97.62 183 THR A CA 1
ATOM 1399 C C . THR A 1 183 ? 5.454 -8.625 -11.296 1.00 97.62 183 THR A C 1
ATOM 1401 O O . THR A 1 183 ? 4.529 -8.590 -12.106 1.00 97.62 183 THR A O 1
ATOM 1404 N N . TRP A 1 184 ? 6.685 -8.230 -11.599 1.00 97.62 184 TRP A N 1
ATOM 1405 C CA . TRP A 1 184 ? 7.166 -8.019 -12.957 1.00 97.62 184 TRP A CA 1
ATOM 1406 C C . TRP A 1 184 ? 7.596 -9.362 -13.553 1.00 97.62 184 TRP A C 1
ATOM 1408 O O . TRP A 1 184 ? 8.474 -10.031 -13.019 1.00 97.62 184 TRP A O 1
ATOM 1418 N N . GLN A 1 185 ? 6.962 -9.772 -14.645 1.00 96.25 185 GLN A N 1
ATOM 1419 C CA . GLN A 1 185 ? 7.222 -11.031 -15.335 1.00 96.25 185 GLN A CA 1
ATOM 1420 C C . GLN A 1 185 ? 8.135 -10.822 -16.534 1.00 96.25 185 GLN A C 1
ATOM 1422 O O . GLN A 1 185 ? 7.975 -9.855 -17.284 1.00 96.25 185 GLN A O 1
ATOM 1427 N N . THR A 1 186 ? 9.040 -11.771 -16.742 1.00 93.81 186 THR A N 1
ATOM 1428 C CA . THR A 1 186 ? 9.813 -11.904 -17.972 1.00 93.81 186 THR A CA 1
ATOM 1429 C C . THR A 1 186 ? 10.002 -13.374 -18.344 1.00 93.81 186 THR A C 1
ATOM 1431 O O . THR A 1 186 ? 10.036 -14.244 -17.477 1.00 93.81 186 THR A O 1
ATOM 1434 N N . ASP A 1 187 ? 10.146 -13.656 -19.636 1.00 87.56 187 ASP A N 1
ATOM 1435 C CA . ASP A 1 187 ? 10.327 -15.027 -20.132 1.00 87.56 187 ASP A CA 1
ATOM 1436 C C . ASP A 1 187 ? 11.811 -15.425 -20.182 1.00 87.56 187 ASP A C 1
ATOM 1438 O O . ASP A 1 187 ? 12.162 -16.608 -20.174 1.00 87.56 187 ASP A O 1
ATOM 1442 N N . LYS A 1 188 ? 12.712 -14.434 -20.259 1.00 81.38 188 LYS A N 1
ATOM 1443 C CA . LYS A 1 188 ? 14.137 -14.667 -20.497 1.00 81.38 188 LYS A CA 1
ATOM 1444 C C . LYS A 1 188 ? 15.009 -13.655 -19.769 1.00 81.38 188 LYS A C 1
ATOM 1446 O O . LYS A 1 188 ? 15.099 -12.501 -20.181 1.00 81.38 188 LYS A O 1
ATOM 1451 N N . LEU A 1 189 ? 15.734 -14.146 -18.772 1.00 84.06 189 LEU A N 1
ATOM 1452 C CA . LEU A 1 189 ? 16.899 -13.489 -18.204 1.00 84.06 189 LEU A CA 1
ATOM 1453 C C . LEU A 1 189 ? 18.139 -14.295 -18.637 1.00 84.06 189 LEU A C 1
ATOM 1455 O O . LEU A 1 189 ? 18.2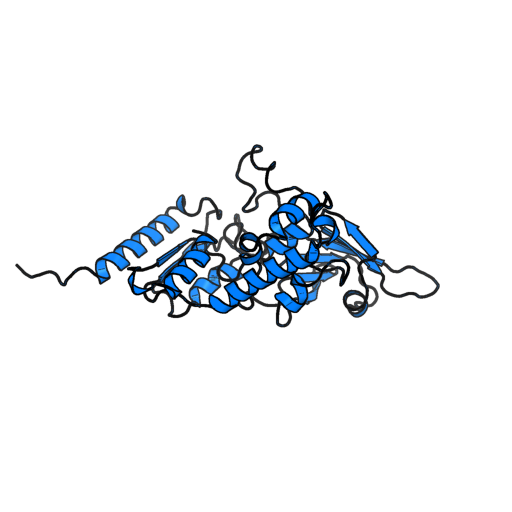77 -15.456 -18.258 1.00 84.06 189 LEU A O 1
ATOM 1459 N N . PRO A 1 190 ? 19.003 -13.771 -19.521 1.00 74.12 190 PRO A N 1
ATOM 1460 C CA . PRO A 1 190 ? 20.228 -14.452 -19.922 1.00 74.12 190 PRO A CA 1
ATOM 1461 C C . PRO A 1 190 ? 21.086 -14.817 -18.712 1.00 74.12 190 PRO A C 1
ATOM 1463 O O . PRO A 1 190 ? 21.316 -13.984 -17.842 1.00 74.12 190 PRO A O 1
ATOM 1466 N N . HIS A 1 191 ? 21.564 -16.063 -18.696 1.00 72.94 191 HIS A N 1
ATOM 1467 C CA . HIS A 1 191 ? 22.419 -16.617 -17.640 1.00 72.94 191 HIS A CA 1
ATOM 1468 C C . HIS A 1 191 ? 21.809 -16.595 -16.230 1.00 72.94 191 HIS A C 1
ATOM 1470 O O . HIS A 1 191 ? 22.545 -16.786 -15.267 1.00 72.94 191 HIS A O 1
ATOM 1476 N N . ASP A 1 192 ? 20.496 -16.358 -16.116 1.00 75.62 192 ASP A N 1
ATOM 1477 C CA . ASP A 1 192 ? 19.796 -16.121 -14.850 1.00 75.62 192 ASP A CA 1
ATOM 1478 C C . ASP A 1 192 ? 20.482 -15.033 -13.990 1.00 75.62 192 ASP A C 1
ATOM 1480 O O . ASP A 1 192 ? 20.398 -15.031 -12.761 1.00 75.62 192 ASP A O 1
ATOM 1484 N N . ASP A 1 193 ? 21.173 -14.088 -14.646 1.00 82.00 193 ASP A N 1
ATOM 1485 C CA . ASP A 1 193 ? 21.897 -13.002 -13.991 1.00 82.00 193 ASP A CA 1
ATOM 1486 C C . ASP A 1 193 ? 20.973 -11.798 -13.777 1.00 82.00 193 ASP A C 1
ATOM 1488 O O . ASP A 1 193 ? 20.532 -11.133 -14.719 1.00 82.00 193 ASP A O 1
ATOM 1492 N N . VAL A 1 194 ? 20.680 -11.516 -12.509 1.00 86.81 194 VAL A N 1
ATOM 1493 C CA . VAL A 1 194 ? 19.837 -10.391 -12.085 1.00 86.81 194 VAL A CA 1
ATOM 1494 C C . VAL A 1 194 ? 20.609 -9.083 -11.957 1.00 86.81 194 VAL A C 1
ATOM 1496 O O . VAL A 1 194 ? 19.982 -8.027 -11.901 1.00 86.81 194 VAL A O 1
ATOM 1499 N N . LEU A 1 195 ? 21.947 -9.111 -11.926 1.00 88.38 195 LEU A N 1
ATOM 1500 C CA . LEU A 1 195 ? 22.759 -7.910 -11.730 1.00 88.38 195 LEU A CA 1
ATOM 1501 C C . LEU A 1 195 ? 22.450 -6.811 -12.763 1.00 88.38 195 LEU A C 1
ATOM 1503 O O . LEU A 1 195 ? 22.265 -5.665 -12.342 1.00 88.38 195 LEU A O 1
ATOM 1507 N N . PRO A 1 196 ? 22.292 -7.108 -14.070 1.00 88.31 196 PRO A N 1
ATOM 1508 C CA . PRO A 1 196 ? 21.899 -6.105 -15.053 1.00 88.31 196 PRO A CA 1
ATOM 1509 C C . PRO A 1 196 ? 20.558 -5.433 -14.745 1.00 88.31 196 PRO A C 1
ATOM 1511 O O . PRO A 1 196 ? 20.398 -4.250 -15.026 1.00 88.31 196 PRO A O 1
ATOM 1514 N N . LEU A 1 197 ? 19.605 -6.152 -14.135 1.00 90.31 197 LEU A N 1
ATOM 1515 C CA . LEU A 1 197 ? 18.324 -5.565 -13.734 1.00 90.31 197 LEU A CA 1
ATOM 1516 C C . LEU A 1 197 ? 18.480 -4.549 -12.608 1.00 90.31 197 LEU A C 1
ATOM 1518 O O . LEU A 1 197 ? 17.616 -3.694 -12.481 1.00 90.31 197 LEU A O 1
ATOM 1522 N N . VAL A 1 198 ? 19.534 -4.650 -11.797 1.00 90.25 198 VAL A N 1
ATOM 1523 C CA . VAL A 1 198 ? 19.791 -3.753 -10.663 1.00 90.25 198 VAL A CA 1
ATOM 1524 C C . VAL A 1 198 ? 20.588 -2.522 -11.093 1.00 90.25 198 VAL A C 1
ATOM 1526 O O . VAL A 1 198 ? 20.346 -1.433 -10.578 1.00 90.25 198 VAL A O 1
ATOM 1529 N N . ILE A 1 199 ? 21.539 -2.682 -12.019 1.00 89.25 199 ILE A N 1
ATOM 1530 C CA . ILE A 1 199 ? 22.483 -1.614 -12.392 1.00 89.25 199 ILE A CA 1
ATOM 1531 C C . ILE A 1 199 ? 22.046 -0.796 -13.610 1.00 89.25 199 ILE A C 1
ATOM 1533 O O . ILE A 1 199 ? 22.484 0.346 -13.752 1.00 89.25 199 ILE A O 1
ATOM 1537 N N . ASN A 1 200 ? 21.211 -1.355 -14.492 1.00 89.94 200 ASN A N 1
ATOM 1538 C CA . ASN A 1 200 ? 20.786 -0.664 -15.704 1.00 89.94 200 ASN A CA 1
ATOM 1539 C C . ASN A 1 200 ? 19.453 0.065 -15.508 1.00 89.94 200 ASN A C 1
ATOM 1541 O O . ASN A 1 200 ? 18.539 -0.396 -14.821 1.00 89.94 200 ASN A O 1
ATOM 1545 N N . GLN A 1 201 ? 19.346 1.218 -16.163 1.00 90.00 201 GLN A N 1
ATOM 1546 C CA . GLN A 1 201 ? 18.149 2.054 -16.156 1.00 90.00 201 GLN A CA 1
ATOM 1547 C C . GLN A 1 201 ? 17.090 1.552 -17.143 1.00 90.00 201 GLN A C 1
ATOM 1549 O O . GLN A 1 201 ? 17.352 0.704 -18.002 1.00 90.00 201 GLN A O 1
ATOM 1554 N N . ASP A 1 202 ? 15.886 2.111 -17.032 1.00 92.00 202 ASP A N 1
ATOM 1555 C CA . ASP A 1 202 ? 14.830 1.877 -18.011 1.00 92.00 202 ASP A CA 1
ATOM 1556 C C . ASP A 1 202 ? 15.234 2.440 -19.382 1.00 92.00 202 ASP A C 1
ATOM 1558 O O . ASP A 1 202 ? 15.652 3.591 -19.504 1.00 92.00 202 ASP A O 1
ATOM 1562 N N . SER A 1 203 ? 15.097 1.630 -20.430 1.00 91.88 203 SER A N 1
ATOM 1563 C CA . SER A 1 203 ? 15.268 2.067 -21.823 1.00 91.88 203 SER A CA 1
ATOM 1564 C C . SER A 1 203 ? 13.936 2.323 -22.529 1.00 91.88 203 SER A C 1
ATOM 1566 O O . SER A 1 203 ? 13.924 2.810 -23.661 1.00 91.88 203 SER A O 1
ATOM 1568 N N . GLY A 1 204 ? 12.814 2.012 -21.876 1.00 94.19 204 GLY A N 1
ATOM 1569 C CA . GLY A 1 204 ? 11.482 2.334 -22.355 1.00 94.19 204 GLY A CA 1
ATOM 1570 C C . GLY A 1 204 ? 10.382 1.603 -21.593 1.00 94.19 204 GLY A C 1
ATOM 1571 O O . GLY A 1 204 ? 10.345 0.370 -21.549 1.00 94.19 204 GLY A O 1
ATOM 1572 N N . HIS A 1 205 ? 9.411 2.372 -21.108 1.00 96.25 205 HIS A N 1
ATOM 1573 C CA . HIS A 1 205 ? 8.212 1.879 -20.438 1.00 96.25 205 HIS A CA 1
ATOM 1574 C C . HIS A 1 205 ? 6.921 2.351 -21.103 1.00 96.25 205 HIS A C 1
ATOM 1576 O O . HIS A 1 205 ? 6.884 3.311 -21.870 1.00 96.25 205 HIS A O 1
ATOM 1582 N N . THR A 1 206 ? 5.833 1.648 -20.794 1.00 95.62 206 THR A N 1
ATOM 1583 C CA . THR A 1 206 ? 4.475 2.020 -21.210 1.00 95.62 206 THR A CA 1
ATOM 1584 C C . THR A 1 206 ? 3.659 2.498 -20.016 1.00 95.62 206 THR A C 1
ATOM 1586 O O . THR A 1 206 ? 4.002 2.236 -18.865 1.00 95.62 206 THR A O 1
ATOM 1589 N N . LEU A 1 207 ? 2.517 3.126 -20.294 1.00 94.44 207 LEU A N 1
ATOM 1590 C CA . LEU A 1 207 ? 1.562 3.545 -19.266 1.00 94.44 207 LEU A CA 1
ATOM 1591 C C . LEU A 1 207 ? 0.791 2.368 -18.628 1.00 94.44 207 LEU A C 1
ATOM 1593 O O . LEU A 1 207 ? 0.063 2.570 -17.661 1.00 94.44 207 LEU A O 1
ATOM 1597 N N . ASN A 1 208 ? 0.943 1.148 -19.162 1.00 91.62 208 ASN A N 1
ATOM 1598 C CA . ASN A 1 208 ? 0.161 -0.042 -18.804 1.00 91.62 208 ASN A CA 1
ATOM 1599 C C . ASN A 1 208 ? 1.032 -1.150 -18.181 1.00 91.62 208 ASN A C 1
ATOM 1601 O O . ASN A 1 208 ? 0.760 -2.338 -18.366 1.00 91.62 208 ASN A O 1
ATOM 1605 N N . GLY A 1 209 ? 2.107 -0.785 -17.477 1.00 94.00 209 GLY A N 1
ATOM 1606 C CA . GLY A 1 209 ? 2.922 -1.743 -16.728 1.00 94.00 209 GLY A CA 1
ATOM 1607 C C . GLY A 1 209 ? 3.827 -2.611 -17.595 1.00 94.00 209 GLY A C 1
ATOM 1608 O O . GLY A 1 209 ? 3.895 -3.820 -17.389 1.00 94.00 209 GLY A O 1
ATOM 1609 N N . GLN A 1 210 ? 4.518 -2.013 -18.565 1.00 96.25 210 GLN A N 1
ATOM 1610 C CA . GLN A 1 210 ? 5.628 -2.662 -19.275 1.00 96.25 210 GLN A CA 1
ATOM 1611 C C . GLN A 1 210 ? 6.882 -1.804 -19.150 1.00 96.25 210 GLN A C 1
ATOM 1613 O O . GLN A 1 210 ? 6.765 -0.581 -19.175 1.00 96.25 210 GLN A O 1
ATOM 1618 N N . SER A 1 211 ? 8.047 -2.435 -19.046 1.00 96.62 211 SER A N 1
ATOM 1619 C CA . SER A 1 211 ? 9.357 -1.782 -18.981 1.00 96.62 211 SER A CA 1
ATOM 1620 C C . SER A 1 211 ? 10.393 -2.608 -19.751 1.00 96.62 211 SER A C 1
ATOM 1622 O O . SER A 1 211 ? 10.213 -3.817 -19.934 1.00 96.62 211 SER A O 1
ATOM 1624 N N . THR A 1 212 ? 11.443 -1.959 -20.252 1.00 95.06 212 THR A N 1
ATOM 1625 C CA . THR A 1 212 ? 12.489 -2.594 -21.057 1.00 95.06 212 THR A CA 1
ATOM 1626 C C . THR A 1 212 ? 13.855 -2.225 -20.510 1.00 95.06 212 THR A C 1
ATOM 1628 O O . THR A 1 212 ? 14.248 -1.062 -20.546 1.00 95.06 212 THR A O 1
ATOM 1631 N N . VAL A 1 213 ? 14.625 -3.222 -20.088 1.00 93.19 213 VAL A N 1
ATOM 1632 C CA . VAL A 1 213 ? 15.932 -3.021 -19.455 1.00 93.19 213 VAL A CA 1
ATOM 1633 C C . VAL A 1 213 ? 17.025 -3.579 -20.369 1.00 93.19 213 VAL A C 1
ATOM 1635 O O . VAL A 1 213 ? 16.937 -4.745 -20.771 1.00 93.19 213 VAL A O 1
ATOM 1638 N N . PRO A 1 214 ? 18.038 -2.786 -20.757 1.00 89.38 214 PRO A N 1
ATOM 1639 C CA . PRO A 1 214 ? 19.207 -3.311 -21.454 1.00 89.38 214 PRO A CA 1
ATOM 1640 C C . PRO A 1 214 ? 20.036 -4.165 -20.486 1.00 89.38 214 PRO A C 1
ATOM 1642 O O . PRO A 1 214 ? 20.063 -3.882 -19.294 1.00 89.38 214 PRO A O 1
ATOM 1645 N N . LEU A 1 215 ? 20.701 -5.215 -20.970 1.00 82.44 215 LEU A N 1
ATOM 1646 C CA . LEU A 1 215 ? 21.494 -6.112 -20.121 1.00 82.44 215 LEU A CA 1
ATOM 1647 C C . LEU A 1 215 ? 22.998 -5.842 -20.210 1.00 82.44 215 LEU A C 1
ATOM 1649 O O . LEU A 1 215 ? 23.594 -5.326 -19.270 1.00 82.44 215 LEU A O 1
ATOM 1653 N N . TYR A 1 216 ? 23.607 -6.166 -21.351 1.00 75.31 216 TYR A N 1
ATOM 1654 C CA . TYR A 1 216 ? 25.039 -6.001 -21.593 1.00 75.31 216 TYR A CA 1
ATOM 1655 C C . TYR A 1 216 ? 25.250 -5.333 -22.951 1.00 75.31 216 TYR A C 1
ATOM 1657 O O . TYR A 1 216 ? 24.578 -5.676 -23.924 1.00 75.31 216 TYR A O 1
ATOM 1665 N N . GLN A 1 217 ? 26.206 -4.409 -23.032 1.00 59.81 217 GLN A N 1
ATOM 1666 C CA . GLN A 1 217 ? 26.733 -3.931 -24.309 1.00 59.81 217 GLN A CA 1
ATOM 1667 C C . GLN A 1 217 ? 27.869 -4.870 -24.737 1.00 59.81 217 GLN A C 1
ATOM 1669 O O . GLN A 1 217 ? 29.015 -4.669 -24.345 1.00 59.81 217 GLN A O 1
ATOM 1674 N N . GLN A 1 218 ? 27.572 -5.920 -25.507 1.00 53.72 218 GLN A N 1
ATOM 1675 C CA . GLN A 1 218 ? 28.602 -6.648 -26.260 1.00 53.72 218 GLN A CA 1
ATOM 1676 C C . GLN A 1 218 ? 28.176 -6.875 -27.714 1.00 53.72 218 GLN A C 1
ATOM 1678 O O . GLN A 1 218 ? 26.996 -7.024 -28.029 1.00 53.72 218 GLN A O 1
ATOM 1683 N N . GLU A 1 219 ? 29.189 -6.875 -28.584 1.00 47.56 219 GLU A N 1
ATOM 1684 C CA . GLU A 1 219 ? 29.222 -6.526 -30.016 1.00 47.56 219 GLU A CA 1
ATOM 1685 C C . GLU A 1 219 ? 28.350 -7.349 -30.991 1.00 47.56 219 GLU A C 1
ATOM 1687 O O . GLU A 1 219 ? 28.510 -7.220 -32.202 1.00 47.56 219 GLU A O 1
ATOM 1692 N N . ALA A 1 220 ? 27.399 -8.164 -30.528 1.00 49.25 220 ALA A N 1
ATOM 1693 C CA . ALA A 1 220 ? 26.566 -8.968 -31.431 1.00 49.25 220 ALA A CA 1
ATOM 1694 C C . ALA A 1 220 ? 25.072 -9.058 -31.086 1.00 49.25 220 ALA A C 1
ATOM 1696 O O . ALA A 1 220 ? 24.319 -9.599 -31.895 1.00 49.25 220 ALA A O 1
ATOM 1697 N N . GLN A 1 221 ? 24.595 -8.518 -29.957 1.00 51.53 221 GLN A N 1
ATOM 1698 C CA . GLN A 1 221 ? 23.153 -8.403 -29.711 1.00 51.53 221 GLN A CA 1
ATOM 1699 C C . GLN A 1 221 ? 22.849 -7.424 -28.577 1.00 51.53 221 GLN A C 1
ATOM 1701 O O . GLN A 1 221 ? 23.274 -7.617 -27.443 1.00 51.53 221 GLN A O 1
ATOM 1706 N N . ASP A 1 222 ? 22.042 -6.414 -28.897 1.00 62.03 222 ASP A N 1
ATOM 1707 C CA . ASP A 1 222 ? 21.352 -5.508 -27.976 1.00 62.03 222 ASP A CA 1
ATOM 1708 C C . ASP A 1 222 ? 20.385 -6.319 -27.079 1.00 62.03 222 ASP A C 1
ATOM 1710 O O . ASP A 1 222 ? 19.165 -6.335 -27.276 1.00 62.03 222 ASP A O 1
ATOM 1714 N N . ALA A 1 223 ? 20.928 -7.086 -26.131 1.00 79.38 223 ALA A N 1
ATOM 1715 C CA . ALA A 1 223 ? 20.145 -7.956 -25.268 1.00 79.38 223 ALA A CA 1
ATOM 1716 C C . ALA A 1 223 ? 19.314 -7.087 -24.316 1.00 79.38 223 ALA A C 1
ATOM 1718 O O . ALA A 1 223 ? 19.837 -6.459 -23.396 1.00 79.38 223 ALA A O 1
ATOM 1719 N N . ARG A 1 224 ? 18.007 -7.031 -24.576 1.00 87.69 224 ARG A N 1
ATOM 1720 C CA . ARG A 1 224 ? 17.021 -6.307 -23.772 1.00 87.69 224 ARG A CA 1
ATOM 1721 C C . ARG A 1 224 ? 16.041 -7.285 -23.152 1.00 87.69 224 ARG A C 1
ATOM 1723 O O . ARG A 1 224 ? 15.552 -8.191 -23.828 1.00 87.69 224 ARG A O 1
ATOM 1730 N N . VAL A 1 225 ? 15.710 -7.051 -21.892 1.00 91.62 225 VAL A N 1
ATOM 1731 C CA . VAL A 1 225 ? 14.670 -7.778 -21.170 1.00 91.62 225 VAL A CA 1
ATOM 1732 C C . VAL A 1 225 ? 13.419 -6.934 -21.151 1.00 91.62 225 VAL A C 1
ATOM 1734 O O . VAL A 1 225 ? 13.449 -5.766 -20.771 1.00 91.62 225 VAL A O 1
ATOM 1737 N N . LYS A 1 226 ? 12.311 -7.539 -21.571 1.00 93.94 226 LYS A N 1
ATOM 1738 C CA . LYS A 1 226 ? 10.983 -6.953 -21.426 1.00 93.94 226 LYS A CA 1
ATOM 1739 C C . LYS A 1 226 ? 10.362 -7.491 -20.151 1.00 93.94 226 LYS A C 1
ATOM 1741 O O . LYS A 1 226 ? 10.333 -8.705 -19.942 1.00 93.94 226 LYS A O 1
ATOM 1746 N N . LEU A 1 227 ? 9.867 -6.576 -19.335 1.00 96.06 227 LEU A N 1
ATOM 1747 C CA . LEU A 1 227 ? 9.181 -6.850 -18.085 1.00 96.06 227 LEU A CA 1
ATOM 1748 C C . LEU A 1 227 ? 7.740 -6.380 -18.215 1.00 96.06 227 LEU A C 1
ATOM 1750 O O . LEU A 1 227 ? 7.475 -5.294 -18.735 1.00 96.06 227 LEU A O 1
ATOM 1754 N N . LYS A 1 228 ? 6.801 -7.191 -17.737 1.00 96.00 228 LYS A N 1
ATOM 1755 C CA . LYS A 1 228 ? 5.377 -6.853 -17.709 1.00 96.00 228 LYS A CA 1
ATOM 1756 C C . LYS A 1 228 ? 4.802 -7.104 -16.326 1.00 96.00 228 LYS A C 1
ATOM 1758 O O . LYS A 1 228 ? 5.014 -8.170 -15.762 1.00 96.00 228 LYS A O 1
ATOM 1763 N N . LEU A 1 229 ? 4.037 -6.158 -15.795 1.00 95.06 229 LEU A N 1
ATOM 1764 C CA . LEU A 1 229 ? 3.310 -6.363 -14.549 1.00 95.06 229 LEU A CA 1
ATOM 1765 C C . LEU A 1 229 ? 2.247 -7.451 -14.715 1.00 95.06 229 LEU A C 1
ATOM 1767 O O . LEU A 1 229 ? 1.372 -7.373 -15.583 1.00 95.06 229 LEU A O 1
ATOM 1771 N N . ALA A 1 230 ? 2.311 -8.454 -13.846 1.00 92.25 230 ALA A N 1
ATOM 1772 C CA . ALA A 1 230 ? 1.276 -9.459 -13.706 1.00 92.25 230 ALA A CA 1
ATOM 1773 C C . ALA A 1 230 ? -0.011 -8.814 -13.177 1.00 92.25 230 ALA A C 1
ATOM 1775 O O . ALA A 1 230 ? 0.005 -7.984 -12.266 1.00 92.25 230 ALA A O 1
ATOM 1776 N N . ASN A 1 231 ? -1.152 -9.241 -13.717 1.00 88.12 231 ASN A N 1
ATOM 1777 C CA . ASN A 1 231 ? -2.466 -8.821 -13.240 1.00 88.12 231 ASN A CA 1
ATOM 1778 C C . ASN A 1 231 ? -3.132 -9.942 -12.437 1.00 88.12 231 ASN A C 1
ATOM 1780 O O . ASN A 1 231 ? -4.163 -10.475 -12.842 1.00 88.12 231 ASN A O 1
ATOM 1784 N N . VAL A 1 232 ? -2.491 -10.349 -11.339 1.00 87.94 232 VAL A N 1
ATOM 1785 C CA . VAL A 1 232 ? -2.914 -11.499 -10.532 1.00 87.94 232 VAL A CA 1
ATOM 1786 C C . VAL A 1 232 ? -3.080 -11.087 -9.073 1.00 87.94 232 VAL A C 1
ATOM 1788 O O . VAL A 1 232 ? -2.106 -10.770 -8.395 1.00 87.94 232 VAL A O 1
ATOM 1791 N N . CYS A 1 233 ? -4.311 -11.167 -8.568 1.00 90.94 233 CYS A N 1
ATOM 1792 C CA . CYS A 1 233 ? -4.590 -11.100 -7.137 1.00 90.94 233 CYS A CA 1
ATOM 1793 C C . CYS A 1 233 ? -4.162 -12.417 -6.477 1.00 90.94 233 CYS A C 1
ATOM 1795 O O . CYS A 1 233 ? -4.887 -13.414 -6.510 1.00 90.94 233 CYS A O 1
ATOM 1797 N N . ASN A 1 234 ? -2.948 -12.447 -5.935 1.00 93.12 234 ASN A N 1
ATOM 1798 C CA . ASN A 1 234 ? -2.287 -13.676 -5.508 1.00 93.12 234 ASN A CA 1
ATOM 1799 C C . ASN A 1 234 ? -2.538 -14.068 -4.045 1.00 93.12 234 ASN A C 1
ATOM 1801 O O . ASN A 1 234 ? -2.212 -15.195 -3.676 1.00 93.12 234 ASN A O 1
ATOM 1805 N N . GLN A 1 235 ? -3.170 -13.222 -3.233 1.00 95.56 235 GLN A N 1
ATOM 1806 C CA . GLN A 1 235 ? -3.395 -13.501 -1.815 1.00 95.56 235 GLN A CA 1
ATOM 1807 C C . GLN A 1 235 ? -4.862 -13.335 -1.425 1.00 95.56 235 GLN A C 1
ATOM 1809 O O . GLN A 1 235 ? -5.548 -12.469 -1.961 1.00 95.56 235 GLN A O 1
ATOM 1814 N N . GLY A 1 236 ? -5.349 -14.149 -0.487 1.00 96.31 236 GLY A N 1
ATOM 1815 C CA . GLY A 1 236 ? -6.669 -13.939 0.096 1.00 96.31 236 GLY A CA 1
ATOM 1816 C C . GLY A 1 236 ? -6.804 -12.577 0.785 1.00 96.31 236 GLY A C 1
ATOM 1817 O O . GLY A 1 236 ? -5.819 -12.003 1.252 1.00 96.31 236 GLY A O 1
ATOM 1818 N N . GLY A 1 237 ? -8.021 -12.049 0.844 1.00 95.44 237 GLY A N 1
ATOM 1819 C CA . GLY A 1 237 ? -8.273 -10.709 1.373 1.00 95.44 237 GLY A CA 1
ATOM 1820 C C . GLY A 1 237 ? -9.743 -10.317 1.293 1.00 95.44 237 GLY A C 1
ATOM 1821 O O . GLY A 1 237 ? -10.626 -11.138 1.546 1.00 95.44 237 GLY A O 1
ATOM 1822 N N . ASP A 1 238 ? -9.990 -9.056 0.950 1.00 93.25 238 ASP A N 1
ATOM 1823 C CA . ASP A 1 238 ? -11.319 -8.494 0.665 1.00 93.25 238 ASP A CA 1
ATOM 1824 C C . ASP A 1 238 ? -11.405 -7.872 -0.746 1.00 93.25 238 ASP A C 1
ATOM 1826 O O . ASP A 1 238 ? -12.204 -6.981 -1.012 1.00 93.25 238 ASP A O 1
ATOM 1830 N N . GLY A 1 239 ? -10.554 -8.306 -1.678 1.00 87.94 239 GLY A N 1
ATOM 1831 C CA . GLY A 1 239 ? -10.455 -7.730 -3.026 1.00 87.94 239 GLY A CA 1
ATOM 1832 C C . GLY A 1 239 ? -9.617 -6.450 -3.099 1.00 87.94 239 GLY A C 1
ATOM 1833 O O . GLY A 1 239 ? -9.223 -6.032 -4.181 1.00 87.94 239 GLY A O 1
ATOM 1834 N N . THR A 1 240 ? -9.289 -5.846 -1.954 1.00 86.75 240 THR A N 1
ATOM 1835 C CA . THR A 1 240 ? -8.477 -4.627 -1.856 1.00 86.75 240 THR A CA 1
ATOM 1836 C C . THR A 1 240 ? -7.256 -4.834 -0.985 1.00 86.75 240 THR A C 1
ATOM 1838 O O . THR A 1 240 ? -6.122 -4.637 -1.420 1.00 86.75 240 THR A O 1
ATOM 1841 N N . VAL A 1 241 ? -7.507 -5.178 0.275 1.00 94.31 241 VAL A N 1
ATOM 1842 C CA . VAL A 1 241 ? -6.509 -5.313 1.313 1.00 94.31 241 VAL A CA 1
ATOM 1843 C C . VAL A 1 241 ? -6.090 -6.773 1.310 1.00 94.31 241 VAL A C 1
ATOM 1845 O O . VAL A 1 241 ? -6.910 -7.653 1.596 1.00 94.31 241 VAL A O 1
ATOM 1848 N N . PRO A 1 242 ? -4.830 -7.064 0.968 1.00 96.88 242 PRO A N 1
ATOM 1849 C CA . PRO A 1 242 ? -4.313 -8.414 1.086 1.00 96.88 242 PRO A CA 1
ATOM 1850 C C . PRO A 1 242 ? -4.219 -8.798 2.563 1.00 96.88 242 PRO A C 1
ATOM 1852 O O . PRO A 1 242 ? -3.967 -7.948 3.428 1.00 96.88 242 PRO A O 1
ATOM 1855 N N . ARG A 1 243 ? -4.415 -10.087 2.859 1.00 97.62 243 ARG A N 1
ATOM 1856 C CA . ARG A 1 243 ? -4.331 -10.627 4.221 1.00 97.62 243 ARG A CA 1
ATOM 1857 C C . ARG A 1 243 ? -3.081 -10.154 4.953 1.00 97.62 243 ARG A C 1
ATOM 1859 O O . ARG A 1 243 ? -3.182 -9.847 6.134 1.00 97.62 243 ARG A O 1
ATOM 1866 N N . ASP A 1 244 ? -1.941 -10.061 4.278 1.00 97.88 244 ASP A N 1
ATOM 1867 C CA . ASP A 1 244 ? -0.672 -9.672 4.887 1.00 97.88 244 ASP A CA 1
ATOM 1868 C C . ASP A 1 244 ? -0.688 -8.280 5.496 1.00 97.88 244 ASP A C 1
ATOM 1870 O O . ASP A 1 244 ? -0.090 -8.084 6.551 1.00 97.88 244 ASP A O 1
ATOM 1874 N N . SER A 1 245 ? -1.426 -7.348 4.895 1.00 98.38 245 SER A N 1
ATOM 1875 C CA . SER A 1 245 ? -1.681 -6.046 5.506 1.00 98.38 245 SER A CA 1
ATOM 1876 C C . SER A 1 245 ? -2.706 -6.146 6.623 1.00 98.38 245 SER A C 1
ATOM 1878 O O . SER A 1 245 ? -2.499 -5.639 7.725 1.00 98.38 245 SER A O 1
ATOM 1880 N N . ALA A 1 246 ? -3.821 -6.818 6.346 1.00 97.81 246 ALA A N 1
ATOM 1881 C CA . ALA A 1 246 ? -4.974 -6.812 7.229 1.00 97.81 246 ALA A CA 1
ATOM 1882 C C . ALA A 1 246 ? -4.696 -7.522 8.567 1.00 97.81 246 ALA A C 1
ATOM 1884 O O . ALA A 1 246 ? -5.108 -7.047 9.623 1.00 97.81 246 ALA A O 1
ATOM 1885 N N . GLN A 1 247 ? -3.919 -8.608 8.542 1.00 98.12 247 GLN A N 1
ATOM 1886 C CA . GLN A 1 247 ? -3.528 -9.374 9.727 1.00 98.12 247 GLN A CA 1
ATOM 1887 C C . GLN A 1 247 ? -2.592 -8.610 10.666 1.00 98.12 247 GLN A C 1
ATOM 1889 O O . GLN A 1 247 ? -2.452 -8.991 11.825 1.00 98.12 247 GLN A O 1
ATOM 1894 N N . VAL A 1 248 ? -1.965 -7.514 10.218 1.00 98.50 248 VAL A N 1
ATOM 1895 C CA . VAL A 1 248 ? -1.198 -6.639 11.121 1.00 98.50 248 VAL A CA 1
ATOM 1896 C C . VAL A 1 248 ? -2.117 -6.001 12.169 1.00 98.50 248 VAL A C 1
ATOM 1898 O O . VAL A 1 248 ? -1.643 -5.629 13.239 1.00 98.50 248 VAL A O 1
ATOM 1901 N N . LEU A 1 249 ? -3.439 -5.984 11.940 1.00 98.50 249 LEU A N 1
ATOM 1902 C CA . LEU A 1 249 ? -4.430 -5.659 12.967 1.00 98.50 249 LEU A CA 1
ATOM 1903 C C . LEU A 1 249 ? -4.248 -6.509 14.234 1.00 98.50 249 LEU A C 1
ATOM 1905 O O . LEU A 1 249 ? -4.302 -5.964 15.329 1.00 98.50 249 LEU A O 1
ATOM 1909 N N . ASP A 1 250 ? -3.937 -7.804 14.096 1.00 97.88 250 ASP A N 1
ATOM 1910 C CA . ASP A 1 250 ? -3.687 -8.720 15.223 1.00 97.88 250 ASP A CA 1
ATOM 1911 C C . ASP A 1 250 ? -2.433 -8.335 16.038 1.00 97.88 250 ASP A C 1
ATOM 1913 O O . ASP A 1 250 ? -2.243 -8.803 17.159 1.00 97.88 250 ASP A O 1
ATOM 1917 N N . ARG A 1 251 ? -1.550 -7.506 15.468 1.00 97.56 251 ARG A N 1
ATOM 1918 C CA . ARG A 1 251 ? -0.236 -7.149 16.023 1.00 97.56 251 ARG A CA 1
ATOM 1919 C C . ARG A 1 251 ? -0.167 -5.717 16.547 1.00 97.56 251 ARG A C 1
ATOM 1921 O O . ARG A 1 251 ? 0.895 -5.316 17.029 1.00 97.56 251 ARG A O 1
ATOM 1928 N N . LEU A 1 252 ? -1.260 -4.953 16.451 1.00 98.44 252 LEU A N 1
ATOM 1929 C CA . LEU A 1 252 ? -1.317 -3.608 17.019 1.00 98.44 252 LEU A CA 1
ATOM 1930 C C . LEU A 1 252 ? -1.034 -3.627 18.528 1.00 98.44 252 LEU A C 1
ATOM 1932 O O . LEU A 1 252 ? -1.201 -4.647 19.194 1.00 98.44 252 LEU A O 1
ATOM 1936 N N . GLN A 1 253 ? -0.576 -2.491 19.050 1.00 97.81 253 GLN A N 1
ATOM 1937 C CA . GLN A 1 253 ? -0.106 -2.326 20.419 1.00 97.81 253 GLN A CA 1
ATOM 1938 C C . GLN A 1 253 ? -0.776 -1.127 21.104 1.00 97.81 253 GLN A C 1
ATOM 1940 O O . GLN A 1 253 ? -0.684 -0.014 20.582 1.00 97.81 253 GLN A O 1
ATOM 1945 N N . PRO A 1 254 ? -1.386 -1.308 22.290 1.00 97.12 254 PRO A N 1
ATOM 1946 C CA . PRO A 1 254 ? -1.681 -2.586 22.952 1.00 97.12 254 PRO A CA 1
ATOM 1947 C C . PRO A 1 254 ? -2.507 -3.543 22.079 1.00 97.12 254 PRO A C 1
ATOM 1949 O O . PRO A 1 254 ? -3.223 -3.113 21.174 1.00 97.12 254 PRO A O 1
ATOM 1952 N N . THR A 1 255 ? -2.376 -4.845 22.354 1.00 97.94 255 THR A N 1
ATOM 1953 C CA . THR A 1 255 ? -3.076 -5.903 21.615 1.00 97.94 255 THR A CA 1
ATOM 1954 C C . THR A 1 255 ? -4.586 -5.656 21.617 1.00 97.94 255 THR A C 1
ATOM 1956 O O . THR A 1 255 ? -5.154 -5.457 22.695 1.00 97.94 255 THR A O 1
ATOM 1959 N N . PRO A 1 256 ? -5.253 -5.667 20.446 1.00 98.31 256 PRO A N 1
ATOM 1960 C CA . PRO A 1 256 ? -6.702 -5.537 20.386 1.00 98.31 256 PRO A CA 1
ATOM 1961 C C . PRO A 1 256 ? -7.412 -6.615 21.207 1.00 98.31 256 PRO A C 1
ATOM 1963 O O . PRO A 1 256 ? -6.978 -7.764 21.255 1.00 98.31 256 PRO A O 1
ATOM 1966 N N . GLN A 1 257 ? -8.548 -6.250 21.795 1.00 97.81 257 GLN A N 1
ATOM 1967 C CA . GLN A 1 257 ? -9.371 -7.129 22.622 1.00 97.81 257 GLN A CA 1
ATOM 1968 C C . GLN A 1 257 ? -9.875 -8.336 21.823 1.00 97.81 257 GLN A C 1
ATOM 1970 O O . GLN A 1 257 ? -9.794 -9.472 22.285 1.00 97.81 257 GLN A O 1
ATOM 1975 N N . VAL A 1 258 ? -10.388 -8.096 20.609 1.00 98.12 258 VAL A N 1
ATOM 1976 C CA . VAL A 1 258 ? -10.815 -9.146 19.673 1.00 98.12 258 VAL A CA 1
ATOM 1977 C C . VAL A 1 258 ? -10.604 -8.689 18.233 1.00 98.12 258 VAL A C 1
ATOM 1979 O O . VAL A 1 258 ? -10.967 -7.568 17.868 1.00 98.12 258 VAL A O 1
ATOM 1982 N N . VAL A 1 259 ? -10.095 -9.595 17.395 1.00 98.56 259 VAL A N 1
ATOM 1983 C CA . VAL A 1 259 ? -10.021 -9.415 15.943 1.00 98.56 259 VAL A CA 1
ATOM 1984 C C . VAL A 1 259 ? -10.696 -10.587 15.231 1.00 98.56 259 VAL A C 1
ATOM 1986 O O . VAL A 1 259 ? -10.334 -11.746 15.426 1.00 98.56 259 VAL A O 1
ATOM 1989 N N . PHE A 1 260 ? -11.689 -10.291 14.393 1.00 98.56 260 PHE A N 1
ATOM 1990 C CA . PHE A 1 260 ? -12.426 -11.289 13.621 1.00 98.56 260 PHE A CA 1
ATOM 1991 C C . PHE A 1 260 ? -11.860 -11.430 12.206 1.00 98.56 260 PHE A C 1
ATOM 1993 O O . PHE A 1 260 ? -11.665 -10.451 11.488 1.00 98.56 260 PHE A O 1
ATOM 2000 N N . ARG A 1 261 ? -11.662 -12.672 11.770 1.00 98.00 261 ARG A N 1
ATOM 2001 C CA . ARG A 1 261 ? -11.196 -13.007 10.419 1.00 98.00 261 ARG A CA 1
ATOM 2002 C C . ARG A 1 261 ? -12.372 -13.561 9.635 1.00 98.00 261 ARG A C 1
ATOM 2004 O O . ARG A 1 261 ? -12.919 -14.594 10.013 1.00 98.00 261 ARG A O 1
ATOM 2011 N N . ILE A 1 262 ? -12.801 -12.859 8.595 1.00 98.00 262 ILE A N 1
ATOM 2012 C CA . ILE A 1 262 ? -14.081 -13.124 7.934 1.00 98.00 262 ILE A CA 1
ATOM 2013 C C . ILE A 1 262 ? -13.863 -13.241 6.422 1.00 98.00 262 ILE A C 1
ATOM 2015 O O . ILE A 1 262 ? -13.077 -12.504 5.842 1.00 98.00 262 ILE A O 1
ATOM 2019 N N . ALA A 1 263 ? -14.545 -14.183 5.775 1.00 96.81 263 ALA A N 1
ATOM 2020 C CA . ALA A 1 263 ? -14.540 -14.346 4.320 1.00 96.81 263 ALA A CA 1
ATOM 2021 C C . ALA A 1 263 ? -15.910 -13.980 3.719 1.00 96.81 263 ALA A C 1
ATOM 2023 O O . ALA A 1 263 ? -16.897 -13.820 4.444 1.00 96.81 263 ALA A O 1
ATOM 2024 N N . GLY A 1 264 ? -15.990 -13.901 2.388 1.00 95.19 264 GLY A N 1
ATOM 2025 C CA . GLY A 1 264 ? -17.251 -13.716 1.673 1.00 95.19 264 GLY A CA 1
ATOM 2026 C C . GLY A 1 264 ? -17.737 -12.270 1.579 1.00 95.19 264 GLY A C 1
ATOM 2027 O O . GLY A 1 264 ? -18.947 -12.045 1.592 1.00 95.19 264 GLY A O 1
ATOM 2028 N N . PHE A 1 265 ? -16.832 -11.294 1.499 1.00 93.94 265 PHE A N 1
ATOM 2029 C CA . PHE A 1 265 ? -17.170 -9.913 1.146 1.00 93.94 265 PHE A CA 1
ATOM 2030 C C . PHE A 1 265 ? -16.056 -9.236 0.350 1.00 93.94 265 PHE A C 1
ATOM 2032 O O . PHE A 1 265 ? -14.879 -9.537 0.558 1.00 93.94 265 PHE A O 1
ATOM 2039 N N . ASP A 1 266 ? -16.435 -8.302 -0.522 1.00 91.19 266 ASP A N 1
ATOM 2040 C CA . ASP A 1 266 ? -15.508 -7.293 -1.021 1.00 91.19 266 ASP A CA 1
ATOM 2041 C C . ASP A 1 266 ? -15.348 -6.160 -0.003 1.00 91.19 266 ASP A C 1
ATOM 2043 O O . ASP A 1 266 ? -16.176 -5.957 0.891 1.00 91.19 266 ASP A O 1
ATOM 2047 N N . HIS A 1 267 ? -14.268 -5.413 -0.168 1.00 90.94 267 HIS A N 1
ATOM 2048 C CA . HIS A 1 267 ? -13.853 -4.343 0.712 1.00 90.94 267 HIS A CA 1
ATOM 2049 C C . HIS A 1 267 ? -14.940 -3.292 0.923 1.00 90.94 267 HIS A C 1
ATOM 2051 O O . HIS A 1 267 ? -15.209 -2.937 2.067 1.00 90.94 267 HIS A O 1
ATOM 2057 N N . GLN A 1 268 ? -15.592 -2.827 -0.148 1.00 87.50 268 GLN A N 1
ATOM 2058 C CA . GLN A 1 268 ? -16.564 -1.734 -0.080 1.00 87.50 268 GLN A CA 1
ATOM 2059 C C . GLN A 1 268 ? -17.845 -2.168 0.630 1.00 87.50 268 GLN A C 1
ATOM 2061 O O . GLN A 1 268 ? -18.395 -1.438 1.455 1.00 87.50 268 GLN A O 1
ATOM 2066 N N . ASN A 1 269 ? -18.290 -3.397 0.368 1.00 88.94 269 ASN A N 1
ATOM 2067 C CA . ASN A 1 269 ? -19.514 -3.945 0.940 1.00 88.94 269 ASN A CA 1
ATOM 2068 C C . ASN A 1 269 ? -19.272 -4.764 2.214 1.00 88.94 269 ASN A C 1
ATOM 2070 O O . ASN A 1 269 ? -20.125 -5.570 2.599 1.00 88.94 269 ASN A O 1
ATOM 2074 N N . SER A 1 270 ? -18.153 -4.555 2.921 1.00 93.06 270 SER A N 1
ATOM 2075 C CA . SER A 1 270 ? -17.842 -5.323 4.135 1.00 93.06 270 SER A CA 1
ATOM 2076 C C . SER A 1 270 ? -18.963 -5.239 5.179 1.00 93.06 270 SER A C 1
ATOM 2078 O O . SER A 1 270 ? -19.288 -6.235 5.818 1.00 93.06 270 SER A O 1
ATOM 2080 N N . PHE A 1 271 ? -19.626 -4.085 5.313 1.00 89.94 271 PHE A N 1
ATOM 2081 C CA . PHE A 1 271 ? -20.755 -3.898 6.233 1.00 89.94 271 PHE A CA 1
ATOM 2082 C C . PHE A 1 271 ? -22.086 -4.492 5.757 1.00 89.94 271 PHE A C 1
ATOM 2084 O O . PHE A 1 271 ? -23.024 -4.549 6.545 1.00 89.94 271 PHE A O 1
ATOM 2091 N N . ALA A 1 272 ? -22.192 -4.972 4.517 1.00 93.38 272 ALA A N 1
ATOM 2092 C CA . ALA A 1 272 ? -23.344 -5.759 4.077 1.00 93.38 272 ALA A CA 1
ATOM 2093 C C . ALA A 1 272 ? -23.219 -7.240 4.489 1.00 93.38 272 ALA A C 1
ATOM 2095 O O . ALA A 1 272 ? -24.199 -7.986 4.472 1.00 93.38 272 ALA A O 1
ATOM 2096 N N . ASN A 1 273 ? -22.022 -7.688 4.886 1.00 97.06 273 ASN A N 1
ATOM 2097 C CA . ASN A 1 273 ? -21.797 -9.057 5.323 1.00 97.06 273 ASN A CA 1
ATOM 2098 C C . ASN A 1 273 ? -22.326 -9.287 6.748 1.00 97.06 273 ASN A C 1
ATOM 2100 O O . ASN A 1 273 ? -21.958 -8.595 7.701 1.00 97.06 273 ASN A O 1
ATOM 2104 N N . ARG A 1 274 ? -23.148 -10.330 6.910 1.00 97.81 274 ARG A N 1
ATOM 2105 C CA . ARG A 1 274 ? -23.770 -10.695 8.192 1.00 97.81 274 ARG A CA 1
ATOM 2106 C C . ARG A 1 274 ? -22.755 -10.880 9.324 1.00 97.81 274 ARG A C 1
ATOM 2108 O O . ARG A 1 274 ? -23.020 -10.444 10.441 1.00 97.81 274 ARG A O 1
ATOM 2115 N N . TYR A 1 275 ? -21.620 -11.523 9.064 1.00 97.94 275 TYR A N 1
ATOM 2116 C CA . TYR A 1 275 ? -20.621 -11.798 10.097 1.00 97.94 275 TYR A CA 1
ATOM 2117 C C . TYR A 1 275 ? -19.843 -10.539 10.483 1.00 97.94 275 TYR A C 1
ATOM 2119 O O . TYR A 1 275 ? -19.568 -10.334 11.661 1.00 97.94 275 TYR A O 1
ATOM 2127 N N . ALA A 1 276 ? -19.548 -9.660 9.522 1.00 97.69 276 ALA A N 1
ATOM 2128 C CA . ALA A 1 276 ? -18.927 -8.364 9.797 1.00 97.69 276 ALA A CA 1
ATOM 2129 C C . ALA A 1 276 ? -19.848 -7.452 10.628 1.00 97.69 276 ALA A C 1
ATOM 2131 O O . ALA A 1 276 ? -19.394 -6.796 11.570 1.00 97.69 276 ALA A O 1
ATOM 2132 N N . LEU A 1 277 ? -21.156 -7.461 10.344 1.00 97.56 277 LEU A N 1
ATOM 2133 C CA . LEU A 1 277 ? -22.161 -6.787 11.170 1.00 97.56 277 LEU A CA 1
ATOM 2134 C C . LEU A 1 277 ? -22.205 -7.363 12.588 1.00 97.56 277 LEU A C 1
ATOM 2136 O O . LEU A 1 277 ? -22.159 -6.605 13.553 1.00 97.56 277 LEU A O 1
ATOM 2140 N N . GLN A 1 278 ? -22.237 -8.691 12.730 1.00 98.00 278 GLN A N 1
ATOM 2141 C CA . GLN A 1 278 ? -22.223 -9.350 14.041 1.00 98.00 278 GLN A CA 1
ATOM 2142 C C . GLN A 1 278 ? -20.960 -9.014 14.843 1.00 98.00 278 GLN A C 1
ATOM 2144 O O . GLN A 1 278 ? -21.070 -8.663 16.015 1.00 98.00 278 GLN A O 1
ATOM 2149 N N . ALA A 1 279 ? -19.783 -9.053 14.212 1.00 98.00 279 ALA A N 1
ATOM 2150 C CA . ALA A 1 279 ? -18.517 -8.642 14.815 1.00 98.00 279 ALA A CA 1
ATOM 2151 C C . ALA A 1 279 ? -18.560 -7.182 15.292 1.00 98.00 279 ALA A C 1
ATOM 2153 O O . ALA A 1 279 ? -18.133 -6.871 16.406 1.00 98.00 279 ALA A O 1
ATOM 2154 N N . THR A 1 280 ? -19.125 -6.289 14.477 1.00 97.62 280 THR A N 1
ATOM 2155 C CA . THR A 1 280 ? -19.266 -4.864 14.807 1.00 97.62 280 THR A CA 1
ATOM 2156 C C . THR A 1 280 ? -20.203 -4.659 15.999 1.00 97.62 280 THR A C 1
ATOM 2158 O O . THR A 1 280 ? -19.828 -3.996 16.964 1.00 97.62 280 THR A O 1
ATOM 2161 N N . VAL A 1 281 ? -21.393 -5.271 15.977 1.00 97.69 281 VAL A N 1
ATOM 2162 C CA . VAL A 1 281 ? -22.380 -5.182 17.067 1.00 97.69 281 VAL A CA 1
ATOM 2163 C C . VAL A 1 281 ? -21.825 -5.765 18.363 1.00 97.69 281 VAL A C 1
ATOM 2165 O O . VAL A 1 281 ? -21.943 -5.132 19.408 1.00 97.69 281 VAL A O 1
ATOM 2168 N N . TYR A 1 282 ? -21.176 -6.930 18.296 1.00 97.75 282 TYR A N 1
ATOM 2169 C CA . TYR A 1 282 ? -20.503 -7.536 19.444 1.00 97.75 282 TYR A CA 1
ATOM 2170 C C . TYR A 1 282 ? -19.480 -6.575 20.057 1.00 97.75 282 TYR A C 1
ATOM 2172 O O . TYR A 1 282 ? -19.492 -6.344 21.263 1.00 97.75 282 TYR A O 1
ATOM 2180 N N . SER A 1 283 ? -18.632 -5.977 19.221 1.00 97.62 283 SER A N 1
ATOM 2181 C CA . SER A 1 283 ? -17.572 -5.071 19.668 1.00 97.62 283 SER A CA 1
ATOM 2182 C C . SER A 1 283 ? -18.141 -3.828 20.353 1.00 97.62 283 SER A C 1
ATOM 2184 O O . SER A 1 283 ? -17.698 -3.459 21.436 1.00 97.62 283 SER A O 1
ATOM 2186 N N . ILE A 1 284 ? -19.176 -3.215 19.770 1.00 96.62 284 ILE A N 1
ATOM 2187 C CA . ILE A 1 284 ? -19.858 -2.060 20.369 1.00 96.62 284 ILE A CA 1
ATOM 2188 C C . ILE A 1 284 ? -20.513 -2.448 21.701 1.00 96.62 284 ILE A C 1
ATOM 2190 O O . ILE A 1 284 ? -20.362 -1.731 22.687 1.00 96.62 284 ILE A O 1
ATOM 2194 N N . ALA A 1 285 ? -21.201 -3.592 21.759 1.00 96.69 285 ALA A N 1
ATOM 2195 C CA . ALA A 1 285 ? -21.841 -4.063 22.984 1.00 96.69 285 ALA A CA 1
ATOM 2196 C C . ALA A 1 285 ? -20.823 -4.296 24.112 1.00 96.69 285 ALA A C 1
ATOM 2198 O O . ALA A 1 285 ? -21.080 -3.916 25.252 1.00 96.69 285 ALA A O 1
ATOM 2199 N N . ARG A 1 286 ? -19.653 -4.865 23.795 1.00 95.88 286 ARG A N 1
ATOM 2200 C CA . ARG A 1 286 ? -18.549 -5.047 24.749 1.00 95.88 286 ARG A CA 1
ATOM 2201 C C . ARG A 1 286 ? -18.016 -3.718 25.280 1.00 95.88 286 ARG A C 1
ATOM 2203 O O . ARG A 1 286 ? -17.913 -3.565 26.493 1.00 95.88 286 ARG A O 1
ATOM 2210 N N . LEU A 1 287 ? -17.757 -2.755 24.394 1.00 94.50 287 LEU A N 1
ATOM 2211 C CA . LEU A 1 287 ? -17.284 -1.419 24.774 1.00 94.50 287 LEU A CA 1
ATOM 2212 C C . LEU A 1 287 ? -18.250 -0.706 25.725 1.00 94.50 287 LEU A C 1
ATOM 2214 O O . LEU A 1 287 ? -17.824 -0.111 26.710 1.00 94.50 287 LEU A O 1
ATOM 2218 N N . VAL A 1 288 ? -19.554 -0.781 25.445 1.00 93.56 288 VAL A N 1
ATOM 2219 C CA . VAL A 1 288 ? -20.581 -0.158 26.292 1.00 93.56 288 VAL A CA 1
ATOM 2220 C C . VAL A 1 288 ? -20.718 -0.890 27.630 1.00 93.56 288 VAL A C 1
ATOM 2222 O O . VAL A 1 288 ? -20.831 -0.244 28.668 1.00 93.56 288 VAL A O 1
ATOM 2225 N N . ALA A 1 289 ? -20.677 -2.226 27.629 1.00 89.19 289 ALA A N 1
ATOM 2226 C CA . ALA A 1 289 ? -20.810 -3.026 28.846 1.00 89.19 289 ALA A CA 1
ATOM 2227 C C . ALA A 1 289 ? -19.653 -2.809 29.834 1.00 89.19 289 ALA A C 1
ATOM 2229 O O . ALA A 1 289 ? -19.886 -2.786 31.038 1.00 89.19 289 ALA A O 1
ATOM 2230 N N . GLU A 1 290 ? -18.426 -2.606 29.348 1.00 79.19 290 GLU A N 1
ATOM 2231 C CA . GLU A 1 290 ? -17.252 -2.347 30.196 1.00 79.19 290 GLU A CA 1
ATOM 2232 C C . GLU A 1 290 ? -17.299 -0.990 30.919 1.00 79.19 290 GLU A C 1
ATOM 2234 O O . GLU A 1 290 ? -16.546 -0.779 31.867 1.00 79.19 290 GLU A O 1
ATOM 2239 N N . GLN A 1 291 ? -18.210 -0.093 30.524 1.00 74.06 291 GLN A N 1
ATOM 2240 C CA . GLN A 1 291 ? -18.467 1.173 31.219 1.00 74.06 291 GLN A CA 1
ATOM 2241 C C . GLN A 1 291 ? -19.811 1.247 31.934 1.00 74.06 291 GLN A C 1
ATOM 2243 O O . GLN A 1 291 ? -20.102 2.251 32.588 1.00 74.06 291 GLN A O 1
ATOM 2248 N N . ALA A 1 292 ? -20.623 0.193 31.862 1.00 67.69 292 ALA A N 1
ATOM 2249 C CA . ALA A 1 292 ? -21.819 0.131 32.677 1.00 67.69 292 ALA A CA 1
ATOM 2250 C C . ALA A 1 292 ? -21.406 0.081 34.162 1.00 67.69 292 ALA A C 1
ATOM 2252 O O . ALA A 1 292 ? -20.577 -0.756 34.534 1.00 67.69 292 ALA A O 1
ATOM 2253 N N . PRO A 1 293 ? -21.958 0.952 35.030 1.00 64.31 293 PRO A N 1
ATOM 2254 C CA . PRO A 1 293 ? -21.761 0.805 36.465 1.00 64.31 293 PRO A CA 1
ATOM 2255 C C . PRO A 1 293 ? -22.231 -0.587 36.893 1.00 64.31 293 PRO A C 1
ATOM 2257 O O . PRO A 1 293 ? -23.172 -1.135 36.309 1.00 64.31 293 PRO A O 1
ATOM 2260 N N . ALA A 1 294 ? -21.576 -1.158 37.908 1.00 64.19 294 ALA A N 1
ATOM 2261 C CA . ALA A 1 294 ? -22.004 -2.434 38.467 1.00 64.19 294 ALA A CA 1
ATOM 2262 C C . ALA A 1 294 ? -23.512 -2.362 38.776 1.00 64.19 294 ALA A C 1
ATOM 2264 O O . ALA A 1 294 ? -23.952 -1.361 39.355 1.00 64.19 294 ALA A O 1
ATOM 2265 N N . PRO A 1 295 ? -24.313 -3.363 38.364 1.00 69.69 295 PRO A N 1
ATOM 2266 C CA . PRO A 1 295 ? -25.740 -3.344 38.634 1.00 69.69 295 PRO A CA 1
ATOM 2267 C C . PRO A 1 295 ? -25.947 -3.206 40.140 1.00 69.69 295 PRO A C 1
ATOM 2269 O O . PRO A 1 295 ? -25.401 -3.989 40.918 1.00 69.69 295 PRO A O 1
ATOM 2272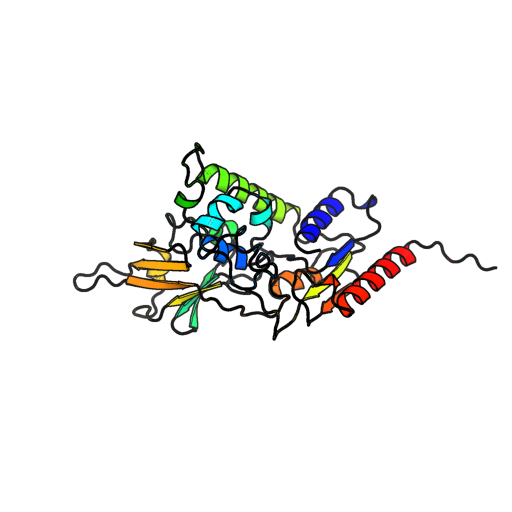 N N . VAL A 1 296 ? -26.701 -2.186 40.546 1.00 65.00 296 VAL A N 1
ATOM 2273 C CA . VAL A 1 296 ? -27.088 -2.010 41.946 1.00 65.00 296 VAL A CA 1
ATOM 2274 C C . VAL A 1 296 ? -28.128 -3.093 42.242 1.00 65.00 296 VAL A C 1
ATOM 2276 O O . VAL A 1 296 ? -29.170 -3.099 41.580 1.00 65.00 296 VAL A O 1
ATOM 2279 N N . PRO A 1 297 ? -27.860 -4.042 43.159 1.00 67.75 297 PRO A N 1
ATOM 2280 C CA . PRO A 1 297 ? -28.852 -5.035 43.546 1.00 67.75 297 PRO A CA 1
ATOM 2281 C C . PRO A 1 297 ? -30.079 -4.324 44.123 1.00 67.75 297 PRO A C 1
ATOM 2283 O O . PRO A 1 297 ? -29.924 -3.395 44.919 1.00 67.75 297 PRO A O 1
ATOM 2286 N N . TYR A 1 298 ? -31.268 -4.752 43.700 1.00 54.09 298 TYR A N 1
ATOM 2287 C CA . TYR A 1 298 ? -32.528 -4.372 44.341 1.00 54.09 298 TYR A CA 1
ATOM 2288 C C . TYR A 1 298 ? -32.721 -5.134 45.651 1.00 54.09 298 TYR A C 1
ATOM 2290 O O . TYR A 1 298 ? -32.347 -6.330 45.687 1.00 54.09 298 TYR A O 1
#

Radius of gyration: 21.34 Å; chains: 1; bounding box: 62×43×76 Å

Foldseek 3Di:
DECVVLVVLVVCVVCVVVDLFAEAEAYLQQAAQVLLQCLQANDDCQEPQNDPDPPRVVQGGGFNLSPQQVQLLALSSLLRHGFQLFDAFQEFEDAVNHTLDGDDPGGCLVVEALAELQRAVRHSHHQCSNCVPPPDPCSSVSSVVSNVVSNVSCVVSPLAGRPAYEYEWFQAPPDQFARSHKYWYWHDDVVSDCVQNVPFGWPDGDRRAKTKGFRDDDDPDRDIIIIGIDSDRRATTQNYRGCSSSCSLCVGPPGHPYYYYDYDHHPVCLCVDPVRVVSVVVSVVVSVVVPDDDDDDD

Organism: NCBI:txid1144873

InterPro domains:
  IPR029058 Alpha/Beta hydrolase fold [SSF53474] (1-272)

pLDDT: mean 90.14, std 14.76, range [30.8, 98.75]

Sequence (298 aa):
HSMGGLVTRRAAQLAPDKMLGVVHGVQPVAGAPVVYRRFRAGTEVGGVFDLEGAAVAAIVGWNAADITPTLACSPGPLELLPTKHYPPGWLQVAQNEQVVMALPQADPYEEIYSKTTDDCWWGMLDPKLIDPKGKMKSPLEAHRTALGKAADFHEALGLYAHPQTYGYYGIDERKYRAFGHITWQTDKLPHDDVLPLVINQDSGHTLNGQSTVPLYQQEAQDARVKLKLANVCNQGGDGTVPRDSAQVLDRLQPTPQVVFRIAGFDHQNSFANRYALQATVYSIARLVAEQAPAPVPY

Secondary structure (DSSP, 8-state):
-TTHHHHHHHHHHH-GGG-S-EEEES--TT--THHHHHHHH-PPTTSTT--SSTTTTTTS-SSHHHHHHHHTT-HHHHTTS--TTSPS--EEEEETTEEEEEE-SS-HIIIIIT-BTTT-TT-SB-GGGS-TT---S-HHHHHHHHHHHHHHHHHHHTTB--SSEEEEEE-BSSSS-B-SSEEEEES--GGG--HHHHHSPPSEE-TTSEEEEE----TT---EEEEEE-----B-BSSSSBHHHHGGGGG-BSPPSEEEEE-S--STTGGGSHHHHHHHHHHHHHHHHTTSPPPPP-